Protein AF-A0A417QVF5-F1 (afdb_monomer)

Secondary structure (DSSP, 8-state):
--------SS-EEEEEEEETTEEEEEEEEE-TTSS-EEEEEEEHHHHHHHHHHHHHHHHHHHHHHHHHHHHHHHHHHHHHHHHHHHHHHHHHHHHHHHHHHHHHHHHHHHHHHHHHHHHHHHHHHHHHHHHHHHHHHHHHHHHHHHHHHHHHHHHTTT-HHHHHHHHHHHHHHHHHHHHHHHHHHHHHHHHTT----------HHHHHHHHHHHHHHHHHHHT------HHHHHHTT------SSHHHHHHHHHHSPTTS---EEEESS-SSS-HHHHHHHHHTS--TTTTTS-EEEEES---HHHHHHHHHHT-SEEEESSPPHHHHHHHHHHHHHTT-

Foldseek 3Di:
DDDDDDDDDFDKDWDWDDDPNWIWIWIWGDDPPDPDIDIDIGTPVRVVVVVVVVVVVVVVVVVVVVVVVVVVVVVVVVVVVVVVVVVVVVVVVVVVVVVVVVVVVVVVVVVVVVVVVVVVVVVVVVVVVVVVVVLVVQLVVLVVLLVVLVVVCVVPVVDPVSVVVSVVSNVVSVVSNVVSVVVVVQVVCVVVVNDDDDDDDDDPVVVVVVCCVVCVVVCVVVVHDDADDQVVCVVVVDDDDDDQFLVRVLVPLLPDDPPPAQEAEAEQDGPPAGRLRSLLSLCVSPHPCSLPRAYEYEYQDPDPVVQCSCVVSPHQYYAYPVGDVVVVVVSVCCSNVVPD

Sequence (340 aa):
MEENSIKDKKRFVCANAFYEGREYYYCLKKIPSYNWTMLFLVSADHVATNTMDMVNSIIRTFALVAACAFAILCSGLFVWYRSRRTRAMYEFELRTNERLSEVNQELEKAKKAAEEAFHIAEEANQSKSRFLSNMSHDMRTPMNAIVGFTTLLDNESKNPEKVQEYTKKIAFSSQHLLGLINDVLDMSKIEAGKMKLTLEEENMDEIIENIDALVRPQMVLRRQKFEIIVELLKMEGAECTVCENGQLAVETFTASEENTINLILMDVQMPVMNGYEAMKAIRSSGHPMAETIPIIAMTANAFVEDIHDALDAGMDAHVAKPVDMKVLKETVAQVIGGRS

Solvent-accessible surface area (backbone atoms only — not comparable to full-atom values): 19466 Å² total; per-residue (Å²): 142,79,94,81,83,85,86,83,87,78,73,64,54,69,53,77,49,77,55,97,91,41,52,29,42,34,36,40,31,72,44,89,96,54,101,50,69,47,74,48,77,41,51,40,66,63,54,50,51,56,50,51,52,51,51,52,52,51,53,49,52,53,51,50,51,51,50,52,53,50,52,51,52,52,50,51,51,49,51,51,51,52,52,53,53,55,52,55,50,51,56,49,52,51,51,51,51,52,51,50,52,51,53,52,52,51,50,51,53,54,48,50,57,50,51,52,54,46,51,54,52,49,52,53,50,50,51,52,52,51,49,54,53,49,50,53,52,62,50,46,53,30,50,51,49,33,53,51,36,51,55,50,36,68,77,42,63,88,40,68,69,58,39,53,52,35,51,52,53,32,53,53,26,51,53,52,44,52,50,55,52,50,53,52,52,51,51,52,29,49,77,69,72,62,67,74,89,78,90,71,97,71,62,65,67,61,51,51,52,52,49,45,69,64,45,48,66,56,28,62,76,69,75,50,92,83,85,78,60,69,63,59,42,41,76,74,69,46,88,83,87,87,61,90,28,21,58,54,43,34,53,54,57,62,72,47,61,87,82,74,69,78,67,43,83,36,51,43,85,37,61,102,27,31,26,64,58,24,49,50,48,35,54,66,60,76,42,94,52,31,85,70,55,46,34,32,35,36,32,82,53,83,51,71,65,63,53,49,54,42,47,75,66,70,36,77,47,72,45,41,48,79,77,49,68,68,60,47,52,55,50,51,48,52,65,58,62,72,71,120

Radius of gyration: 68.15 Å; Cα contacts (8 Å, |Δi|>4): 259; chains: 1; bounding box: 140×55×180 Å

Nearest PDB structures (foldseek):
  3m6m-assembly1_D  TM=8.354E-01  e=2.083E-05  Xanthomonas campestris pv. campestris
  3m6m-assembly1_F  TM=8.170E-01  e=4.888E-04  Xanthomonas campestris pv. campestris

Mean predicted aligned error: 19.38 Å

pLDDT: mean 82.84, std 12.33, range [30.69, 96.94]

Structure (mmCIF, N/CA/C/O backbone):
data_AF-A0A417QVF5-F1
#
_entry.id   AF-A0A417QVF5-F1
#
loop_
_atom_site.group_PDB
_atom_site.id
_atom_site.type_symbol
_atom_site.label_atom_id
_atom_site.label_alt_id
_atom_site.label_comp_id
_atom_site.label_asym_id
_atom_site.label_entity_id
_atom_site.label_seq_id
_atom_site.pdbx_PDB_ins_code
_atom_site.Cartn_x
_atom_site.Cartn_y
_atom_site.Cartn_z
_atom_site.occupancy
_atom_site.B_iso_or_equiv
_atom_site.auth_seq_id
_atom_site.auth_comp_id
_atom_site.auth_asym_id
_atom_site.auth_atom_id
_atom_site.pdbx_PDB_model_num
ATOM 1 N N . MET A 1 1 ? 71.757 -6.441 -105.175 1.00 45.25 1 MET A N 1
ATOM 2 C CA . MET A 1 1 ? 72.408 -5.282 -105.811 1.00 45.25 1 MET A CA 1
ATOM 3 C C . MET A 1 1 ? 71.593 -4.996 -107.054 1.00 45.25 1 MET A C 1
ATOM 5 O O . MET A 1 1 ? 71.845 -5.614 -108.071 1.00 45.25 1 MET A O 1
ATOM 9 N N . GLU A 1 2 ? 70.514 -4.228 -106.918 1.00 30.69 2 GLU A N 1
ATOM 10 C CA . GLU A 1 2 ? 69.602 -3.937 -108.031 1.00 30.69 2 GLU A CA 1
ATOM 11 C C . GLU A 1 2 ? 68.700 -2.766 -107.634 1.00 30.69 2 GLU A C 1
ATOM 13 O O . GLU A 1 2 ? 67.769 -2.895 -106.842 1.00 30.69 2 GLU A O 1
ATOM 18 N N . GLU A 1 3 ? 69.064 -1.590 -108.132 1.00 35.22 3 GLU A N 1
ATOM 19 C CA . GLU A 1 3 ? 68.350 -0.335 -107.950 1.00 35.22 3 GLU A CA 1
ATOM 20 C C . GLU A 1 3 ? 67.246 -0.274 -109.016 1.00 35.22 3 GLU A C 1
ATOM 22 O O . GLU A 1 3 ? 67.478 0.041 -110.181 1.00 35.22 3 GLU A O 1
ATOM 27 N N . ASN A 1 4 ? 66.041 -0.690 -108.625 1.00 36.31 4 ASN A N 1
ATOM 28 C CA . ASN A 1 4 ? 64.852 -0.722 -109.470 1.00 36.31 4 ASN A CA 1
ATOM 29 C C . ASN A 1 4 ? 63.850 0.320 -108.974 1.00 36.31 4 ASN A C 1
ATOM 31 O O . ASN A 1 4 ? 63.231 0.118 -107.929 1.00 36.31 4 ASN A O 1
ATOM 35 N N . SER A 1 5 ? 63.594 1.369 -109.761 1.00 32.72 5 SER A N 1
ATOM 36 C CA . SER A 1 5 ? 62.219 1.859 -109.887 1.00 32.72 5 SER A CA 1
ATOM 37 C C . SER A 1 5 ? 61.992 2.900 -110.980 1.00 32.72 5 SER A C 1
ATOM 39 O O . SER A 1 5 ? 62.510 4.009 -110.942 1.00 32.72 5 SER A O 1
ATOM 41 N N . ILE A 1 6 ? 61.048 2.527 -111.846 1.00 37.34 6 ILE A N 1
ATOM 42 C CA . ILE A 1 6 ? 60.007 3.373 -112.445 1.00 37.34 6 ILE A CA 1
ATOM 43 C C . ILE A 1 6 ? 60.417 4.167 -113.694 1.00 37.34 6 ILE A C 1
ATOM 45 O O . ILE A 1 6 ? 60.772 5.344 -113.683 1.00 37.34 6 ILE A O 1
ATOM 49 N N . LYS A 1 7 ? 60.234 3.480 -114.828 1.00 35.88 7 LYS A N 1
ATOM 50 C CA . LYS A 1 7 ? 60.109 4.049 -116.171 1.00 35.88 7 LYS A CA 1
ATOM 51 C C . LYS A 1 7 ? 58.727 4.683 -116.390 1.00 35.88 7 LYS A C 1
ATOM 53 O O . LYS A 1 7 ? 57.699 4.032 -116.245 1.00 35.88 7 LYS A O 1
ATOM 58 N N . ASP A 1 8 ? 58.794 5.917 -116.882 1.00 42.69 8 ASP A N 1
ATOM 59 C CA . ASP A 1 8 ? 57.933 6.558 -117.884 1.00 42.69 8 ASP A CA 1
ATOM 60 C C . ASP A 1 8 ? 56.452 6.850 -117.567 1.00 42.69 8 ASP A C 1
ATOM 62 O O . ASP A 1 8 ? 55.546 6.078 -117.870 1.00 42.69 8 ASP A O 1
ATOM 66 N N . LYS A 1 9 ? 56.200 8.112 -117.180 1.00 44.69 9 LYS A N 1
ATOM 67 C CA . LYS A 1 9 ? 55.389 9.047 -117.990 1.00 44.69 9 LYS A CA 1
ATOM 68 C C . LYS A 1 9 ? 55.640 10.497 -117.542 1.00 44.69 9 LYS A C 1
ATOM 70 O O . LYS A 1 9 ? 55.176 10.921 -116.490 1.00 44.69 9 LYS A O 1
ATOM 75 N N . LYS A 1 10 ? 56.332 11.250 -118.416 1.00 51.47 10 LYS A N 1
ATOM 76 C CA . LYS A 1 10 ? 57.016 12.561 -118.255 1.00 51.47 10 LYS A CA 1
ATOM 77 C C . LYS A 1 10 ? 58.479 12.376 -117.811 1.00 51.47 10 LYS A C 1
ATOM 79 O O . LYS A 1 10 ? 58.757 12.286 -116.628 1.00 51.47 10 LYS A O 1
ATOM 84 N N . ARG A 1 11 ? 59.409 12.302 -118.777 1.00 61.19 11 ARG A N 1
ATOM 85 C CA . ARG A 1 11 ? 60.865 12.172 -118.556 1.00 61.19 11 ARG A CA 1
ATOM 86 C C . ARG A 1 11 ? 61.408 13.353 -117.751 1.00 61.19 11 ARG A C 1
ATOM 88 O O . ARG A 1 11 ? 61.683 14.416 -118.307 1.00 61.19 11 ARG A O 1
ATOM 95 N N . PHE A 1 12 ? 61.537 13.137 -116.456 1.00 71.25 12 PHE A N 1
ATOM 96 C CA . PHE A 1 12 ? 62.312 13.948 -115.538 1.00 71.25 12 PHE A CA 1
ATOM 97 C C . PHE A 1 12 ? 63.550 13.120 -115.175 1.00 71.25 12 PHE A C 1
ATOM 99 O O . PHE A 1 12 ? 63.407 11.957 -114.805 1.00 71.25 12 PHE A O 1
ATOM 106 N N . VAL A 1 13 ? 64.750 13.677 -115.335 1.00 74.56 13 VAL A N 1
ATOM 107 C CA . VAL A 1 13 ? 65.988 13.078 -114.810 1.00 74.56 13 VAL A CA 1
ATOM 108 C C . VAL A 1 13 ? 66.394 13.925 -113.624 1.00 74.56 13 VAL A C 1
ATOM 110 O O . VAL A 1 13 ? 66.776 15.079 -113.819 1.00 74.56 13 VAL A O 1
ATOM 113 N N . CYS A 1 14 ? 66.253 13.384 -112.417 1.00 78.44 14 CYS A N 1
ATOM 114 C CA . CYS A 1 14 ? 66.642 14.082 -111.203 1.00 78.44 14 CYS A CA 1
ATOM 115 C C . CYS A 1 14 ? 67.907 13.448 -110.613 1.00 78.44 14 CYS A C 1
ATOM 117 O O . CYS A 1 14 ? 68.043 12.227 -110.609 1.00 78.44 14 CYS A O 1
ATOM 119 N N . ALA A 1 15 ? 68.820 14.283 -110.133 1.00 80.12 15 ALA A N 1
ATOM 120 C CA . ALA A 1 15 ? 70.039 13.884 -109.440 1.00 80.12 15 ALA A CA 1
ATOM 121 C C . ALA A 1 15 ? 70.466 15.015 -108.490 1.00 80.12 15 ALA A C 1
ATOM 123 O O . ALA A 1 15 ? 69.887 16.105 -108.499 1.00 80.12 15 ALA A O 1
ATOM 124 N N . ASN A 1 16 ? 71.469 14.762 -107.660 1.00 81.50 16 ASN A N 1
ATOM 125 C CA . ASN A 1 16 ? 72.129 15.776 -106.850 1.00 81.50 16 ASN A CA 1
ATOM 126 C C . ASN A 1 16 ? 73.476 16.170 -107.473 1.00 81.50 16 ASN A C 1
ATOM 128 O O . ASN A 1 16 ? 74.117 15.387 -108.176 1.00 81.50 16 ASN A O 1
ATOM 132 N N . ALA A 1 17 ? 73.897 17.408 -107.243 1.00 79.88 17 ALA A N 1
ATOM 133 C CA . ALA A 1 17 ? 75.217 17.905 -107.610 1.00 79.88 17 ALA A CA 1
ATOM 134 C C . ALA A 1 17 ? 75.761 18.813 -106.506 1.00 79.88 17 ALA A C 1
ATOM 136 O O . ALA A 1 17 ? 75.006 19.539 -105.863 1.00 79.88 17 ALA A O 1
ATOM 137 N N . PHE A 1 18 ? 77.081 18.803 -106.325 1.00 80.19 18 PHE A N 1
ATOM 138 C CA . PHE A 1 18 ? 77.779 19.709 -105.417 1.00 80.19 18 PHE A CA 1
ATOM 139 C C . PHE A 1 18 ? 78.379 20.864 -106.213 1.00 80.19 18 PHE A C 1
ATOM 141 O O . PHE A 1 18 ? 79.140 20.641 -107.154 1.00 80.19 18 PHE A O 1
ATOM 148 N N . TYR A 1 19 ? 78.049 22.095 -105.832 1.00 78.12 19 TYR A N 1
ATOM 149 C CA . TYR A 1 19 ? 78.588 23.304 -106.446 1.00 78.12 19 TYR A CA 1
ATOM 150 C C . TYR A 1 19 ? 79.004 24.296 -105.354 1.00 78.12 19 TYR A C 1
ATOM 152 O O . TYR A 1 19 ? 78.217 24.595 -104.458 1.00 78.12 19 TYR A O 1
ATOM 160 N N . GLU A 1 20 ? 80.263 24.751 -105.394 1.00 77.56 20 GLU A N 1
ATOM 161 C CA . GLU A 1 20 ? 80.869 25.670 -104.405 1.00 77.56 20 GLU A CA 1
ATOM 162 C C . GLU A 1 20 ? 80.646 25.255 -102.934 1.00 77.56 20 GLU A C 1
ATOM 164 O O . GLU A 1 20 ? 80.396 26.073 -102.051 1.00 77.56 20 GLU A O 1
ATOM 169 N N . GLY A 1 21 ? 80.727 23.948 -102.663 1.00 78.06 21 GLY A N 1
ATOM 170 C CA . GLY A 1 21 ? 80.561 23.389 -101.318 1.00 78.06 21 GLY A CA 1
ATOM 171 C C . GLY A 1 21 ? 79.111 23.274 -100.831 1.00 78.06 21 GLY A C 1
ATOM 172 O O . GLY A 1 21 ? 78.907 22.886 -99.684 1.00 78.06 21 GLY A O 1
ATOM 173 N N . ARG A 1 22 ? 78.107 23.566 -101.672 1.00 79.12 22 ARG A N 1
ATOM 174 C CA . ARG A 1 22 ? 76.678 23.368 -101.371 1.00 79.12 22 ARG A CA 1
ATOM 175 C C . ARG A 1 22 ? 76.068 22.295 -102.265 1.00 79.12 22 ARG A C 1
ATOM 177 O O . ARG A 1 22 ? 76.409 22.188 -103.444 1.00 79.12 22 ARG A O 1
ATOM 184 N N . GLU A 1 23 ? 75.166 21.500 -101.705 1.00 83.06 23 GLU A N 1
ATOM 185 C CA . GLU A 1 23 ? 74.447 20.468 -102.449 1.00 83.06 23 GLU A CA 1
ATOM 186 C C . GLU A 1 23 ? 73.181 21.053 -103.086 1.00 83.06 23 GLU A C 1
ATOM 188 O O . GLU A 1 23 ? 72.430 21.803 -102.462 1.00 83.06 23 GLU A O 1
ATOM 193 N N . TYR A 1 24 ? 72.932 20.705 -104.343 1.00 81.75 24 TYR A N 1
ATOM 194 C CA . TYR A 1 24 ? 71.744 21.096 -105.085 1.00 81.75 24 TYR A CA 1
ATOM 195 C C . TYR A 1 24 ? 71.064 19.859 -105.648 1.00 81.75 24 TYR A C 1
ATOM 197 O O . TYR A 1 24 ? 71.692 19.035 -106.315 1.00 81.75 24 TYR A O 1
ATOM 205 N N . TYR A 1 25 ? 69.756 19.769 -105.443 1.00 81.75 25 TYR A N 1
ATOM 206 C CA . TYR A 1 25 ? 68.922 18.829 -106.170 1.00 81.75 25 TYR A CA 1
ATOM 207 C C . TYR A 1 25 ? 68.495 19.481 -107.467 1.00 81.75 25 TYR A C 1
ATOM 209 O O . TYR A 1 25 ? 67.951 20.589 -107.479 1.00 81.75 25 TYR A O 1
ATOM 217 N N . TYR A 1 26 ? 68.735 18.791 -108.570 1.00 80.31 26 TYR A N 1
ATOM 218 C CA . TYR A 1 26 ? 68.335 19.285 -109.865 1.00 80.31 26 TYR A CA 1
ATOM 219 C C . TYR A 1 26 ? 67.507 18.265 -110.611 1.00 80.31 26 TYR A C 1
ATOM 221 O O . TYR A 1 26 ? 67.670 17.056 -110.453 1.00 80.31 26 TYR A O 1
ATOM 229 N N . CYS A 1 27 ? 66.600 18.769 -111.437 1.00 80.50 27 CYS A N 1
ATOM 230 C CA . CYS A 1 27 ? 65.818 17.930 -112.309 1.00 80.50 27 CYS A CA 1
ATOM 231 C C . CYS A 1 27 ? 65.739 18.519 -113.714 1.00 80.50 27 CYS A C 1
ATOM 233 O O . CYS A 1 27 ? 65.381 19.682 -113.917 1.00 80.50 27 CYS A O 1
ATOM 235 N N . LEU A 1 28 ? 66.101 17.694 -114.690 1.00 79.19 28 LEU A N 1
ATOM 236 C CA . LEU A 1 28 ? 66.124 18.031 -116.102 1.00 79.19 28 LEU A CA 1
ATOM 237 C C . LEU A 1 28 ? 64.862 17.499 -116.767 1.00 79.19 28 LEU A C 1
ATOM 239 O O . LEU A 1 28 ? 64.562 16.303 -116.706 1.00 79.19 28 LEU A O 1
ATOM 243 N N . LYS A 1 29 ? 64.153 18.384 -117.463 1.00 82.50 29 LYS A N 1
ATOM 244 C CA . LYS A 1 29 ? 63.049 18.008 -118.341 1.00 82.50 29 LYS A CA 1
ATOM 245 C C . LYS A 1 29 ? 63.256 18.588 -119.726 1.00 82.50 29 LYS A C 1
ATOM 247 O O . LYS A 1 29 ? 63.357 19.799 -119.911 1.00 82.50 29 LYS A O 1
ATOM 252 N N . LYS A 1 30 ? 63.257 17.710 -120.725 1.00 75.25 30 LYS A N 1
ATOM 253 C CA . LYS A 1 30 ? 63.269 18.120 -122.128 1.00 75.25 30 LYS A CA 1
ATOM 254 C C . LYS A 1 30 ? 61.897 18.680 -122.501 1.00 75.25 30 LYS A C 1
ATOM 256 O O . LYS A 1 30 ? 60.887 18.018 -122.252 1.00 75.25 30 LYS A O 1
ATOM 261 N N . ILE A 1 31 ? 61.853 19.878 -123.082 1.00 76.56 31 ILE A N 1
ATOM 262 C CA . ILE A 1 31 ? 60.599 20.483 -123.544 1.00 76.56 31 ILE A CA 1
ATOM 263 C C . ILE A 1 31 ? 60.290 19.913 -124.932 1.00 76.56 31 ILE A C 1
ATOM 265 O O . ILE A 1 31 ? 61.056 20.146 -125.867 1.00 76.56 31 ILE A O 1
ATOM 269 N N . PRO A 1 32 ? 59.197 19.151 -125.108 1.00 64.88 32 PRO A N 1
ATOM 270 C CA . PRO A 1 32 ? 58.820 18.679 -126.431 1.00 64.88 32 PRO A CA 1
ATOM 271 C C . PRO A 1 32 ? 58.479 19.894 -127.301 1.00 64.88 32 PRO A C 1
ATOM 273 O O . PRO A 1 32 ? 57.700 20.740 -126.866 1.00 64.88 32 PRO A O 1
ATOM 276 N N . SER A 1 33 ? 59.031 19.953 -128.517 1.00 68.19 33 SER A N 1
ATOM 277 C CA . SER A 1 33 ? 58.910 21.034 -129.529 1.00 68.19 33 SER A CA 1
ATOM 278 C C . SER A 1 33 ? 60.028 22.090 -129.563 1.00 68.19 33 SER A C 1
ATOM 280 O O . SER A 1 33 ? 60.056 22.878 -130.500 1.00 68.19 33 SER A O 1
ATOM 282 N N . TYR A 1 34 ? 60.993 22.070 -128.635 1.00 66.25 34 TYR A N 1
ATOM 283 C CA . TYR A 1 34 ? 62.197 22.918 -128.693 1.00 66.25 34 TYR A CA 1
ATOM 284 C C . TYR A 1 34 ? 63.455 22.097 -128.363 1.00 66.25 34 TYR A C 1
ATOM 286 O O . TYR A 1 34 ? 63.395 21.140 -127.594 1.00 66.25 34 TYR A O 1
ATOM 294 N N . ASN A 1 35 ? 64.625 22.477 -128.891 1.00 71.12 35 ASN A N 1
ATOM 295 C CA . ASN A 1 35 ? 65.918 21.857 -128.534 1.00 71.12 35 ASN A CA 1
ATOM 296 C C . ASN A 1 35 ? 66.447 22.313 -127.155 1.00 71.12 35 ASN A C 1
ATOM 298 O O . ASN A 1 35 ? 67.646 22.252 -126.895 1.00 71.12 35 ASN A O 1
ATOM 302 N N . TRP A 1 36 ? 65.572 22.794 -126.271 1.00 76.31 36 TRP A N 1
ATOM 303 C CA . TRP A 1 36 ? 65.930 23.327 -124.958 1.00 76.31 36 TRP A CA 1
ATOM 304 C C . TRP A 1 36 ? 65.579 22.327 -123.847 1.00 76.31 36 TRP A C 1
ATOM 306 O O . TRP A 1 36 ? 64.535 21.666 -123.878 1.00 76.31 36 TRP A O 1
ATOM 316 N N . THR A 1 37 ? 66.451 22.232 -122.843 1.00 79.62 37 THR A N 1
ATOM 317 C CA . THR A 1 37 ? 66.225 21.441 -121.627 1.00 79.62 37 THR A CA 1
ATOM 318 C C . THR A 1 37 ? 65.985 22.393 -120.469 1.00 79.62 37 THR A C 1
ATOM 320 O O . THR A 1 37 ? 66.803 23.267 -120.199 1.00 79.62 37 THR A O 1
ATOM 323 N N . MET A 1 38 ? 64.859 22.224 -119.786 1.00 77.31 38 MET A N 1
ATOM 324 C CA . MET A 1 38 ? 64.540 22.985 -118.589 1.00 77.31 38 MET A CA 1
ATOM 325 C C . MET A 1 38 ? 65.236 22.327 -117.397 1.00 77.31 38 MET A C 1
ATOM 327 O O . MET A 1 38 ? 64.992 21.153 -117.109 1.00 77.31 38 MET A O 1
ATOM 331 N N . LEU A 1 39 ? 66.114 23.080 -116.742 1.00 80.56 39 LEU A N 1
ATOM 332 C CA . LEU A 1 39 ? 66.792 22.700 -115.508 1.00 80.56 39 LEU A CA 1
ATOM 333 C C . LEU A 1 39 ? 66.073 23.379 -114.345 1.00 80.56 39 LEU A C 1
ATOM 335 O O . LEU A 1 39 ? 66.081 24.603 -114.242 1.00 80.56 39 LEU A O 1
ATOM 339 N N . PHE A 1 40 ? 65.466 22.586 -113.472 1.00 77.88 40 PHE A N 1
ATOM 340 C CA . PHE A 1 40 ? 65.066 23.057 -112.152 1.00 77.88 40 PHE A CA 1
ATOM 341 C C . PHE A 1 40 ? 66.198 22.745 -111.195 1.00 77.88 40 PHE A C 1
ATOM 343 O O . PHE A 1 40 ? 66.595 21.589 -111.097 1.00 77.88 40 PHE A O 1
ATOM 350 N N . LEU A 1 41 ? 66.719 23.762 -110.519 1.00 76.62 41 LEU A N 1
ATOM 351 C CA . LEU A 1 41 ? 67.784 23.622 -109.540 1.00 76.62 41 LEU A CA 1
ATOM 352 C C . LEU A 1 41 ? 67.275 24.185 -108.217 1.00 76.62 41 LEU A C 1
ATOM 354 O O . LEU A 1 41 ? 66.854 25.339 -108.154 1.00 76.62 41 LEU A O 1
ATOM 358 N N . VAL A 1 42 ? 67.281 23.363 -107.177 1.00 78.69 42 VAL A N 1
ATOM 359 C CA . VAL A 1 42 ? 66.848 23.752 -105.837 1.00 78.69 42 VAL A CA 1
ATOM 360 C C . VAL A 1 42 ? 67.965 23.387 -104.873 1.00 78.69 42 VAL A C 1
ATOM 362 O O . VAL A 1 42 ? 68.476 22.270 -104.903 1.00 78.69 42 VAL A O 1
ATOM 365 N N . SER A 1 43 ? 68.372 24.336 -104.031 1.00 76.94 43 SER A N 1
ATOM 366 C CA . SER A 1 43 ? 69.368 24.057 -102.993 1.00 76.94 43 SER A CA 1
ATOM 367 C C . SER A 1 43 ? 68.849 22.974 -102.047 1.00 76.94 43 SER A C 1
ATOM 369 O O . SER A 1 43 ? 67.700 23.048 -101.598 1.00 76.94 43 SER A O 1
ATOM 371 N N . ALA A 1 44 ? 69.694 21.992 -101.732 1.00 76.56 44 ALA A N 1
ATOM 372 C CA . ALA A 1 44 ? 69.404 20.975 -100.730 1.00 76.56 44 ALA A CA 1
ATOM 373 C C . ALA A 1 44 ? 69.082 21.609 -99.375 1.00 76.56 44 ALA A C 1
ATOM 375 O O . ALA A 1 44 ? 68.161 21.143 -98.712 1.00 76.56 44 ALA A O 1
ATOM 376 N N . ASP A 1 45 ? 69.730 22.729 -99.031 1.00 74.31 45 ASP A N 1
ATOM 377 C CA . ASP A 1 45 ? 69.435 23.495 -97.818 1.00 74.31 45 ASP A CA 1
ATOM 378 C C . ASP A 1 45 ? 67.967 23.936 -97.792 1.00 74.31 45 ASP A C 1
ATOM 380 O O . ASP A 1 45 ? 67.299 23.801 -96.776 1.00 74.31 45 ASP A O 1
ATOM 384 N N . HIS A 1 46 ? 67.434 24.405 -98.927 1.00 74.38 46 HIS A N 1
ATOM 385 C CA . HIS A 1 46 ? 66.060 24.909 -99.025 1.00 74.38 46 HIS A CA 1
ATOM 386 C C . HIS A 1 46 ? 65.009 23.785 -98.975 1.00 74.38 46 HIS A C 1
ATOM 388 O O . HIS A 1 46 ? 63.897 23.979 -98.481 1.00 74.38 46 HIS A O 1
ATOM 394 N N . VAL A 1 47 ? 65.347 22.591 -99.479 1.00 73.81 47 VAL A N 1
ATOM 395 C CA . VAL A 1 47 ? 64.493 21.393 -99.369 1.00 73.81 47 VAL A CA 1
ATOM 396 C C . VAL A 1 47 ? 64.549 20.817 -97.950 1.00 73.81 47 VAL A C 1
ATOM 398 O O . VAL A 1 47 ? 63.510 20.455 -97.394 1.00 73.81 47 VAL A O 1
ATOM 401 N N . ALA A 1 48 ? 65.736 20.767 -97.343 1.00 71.81 48 ALA A N 1
ATOM 402 C CA . ALA A 1 48 ? 65.954 20.297 -95.979 1.00 71.81 48 ALA A CA 1
ATOM 403 C C . ALA A 1 48 ? 65.268 21.200 -94.942 1.00 71.81 48 ALA A C 1
ATOM 405 O O . ALA A 1 48 ? 64.589 20.682 -94.059 1.00 71.81 48 ALA A O 1
ATOM 406 N N . THR A 1 49 ? 65.352 22.531 -95.075 1.00 74.62 49 THR A N 1
ATOM 407 C CA . THR A 1 49 ? 64.653 23.463 -94.171 1.00 74.62 49 THR A CA 1
ATOM 408 C C . THR A 1 49 ? 63.139 23.292 -94.256 1.00 74.62 49 THR A C 1
ATOM 410 O O . THR A 1 49 ? 62.494 23.084 -93.234 1.00 74.62 49 THR A O 1
ATOM 413 N N . ASN A 1 50 ? 62.568 23.252 -95.466 1.00 74.56 50 ASN A N 1
ATOM 414 C CA . ASN A 1 50 ? 61.117 23.109 -95.640 1.00 74.56 50 ASN A CA 1
ATOM 415 C C . ASN A 1 50 ? 60.582 21.747 -95.152 1.00 74.56 50 ASN A C 1
ATOM 417 O O . ASN A 1 50 ? 59.480 21.670 -94.608 1.00 74.56 50 ASN A O 1
ATOM 421 N N . THR A 1 51 ? 61.344 20.660 -95.323 1.00 77.75 51 THR A N 1
ATOM 422 C CA . THR A 1 51 ? 60.958 19.328 -94.815 1.00 77.75 51 THR A CA 1
ATOM 423 C C . THR A 1 51 ? 61.119 19.215 -93.302 1.00 77.75 51 THR A C 1
ATOM 425 O O . THR A 1 51 ? 60.223 18.681 -92.647 1.00 77.75 51 THR A O 1
ATOM 428 N N . MET A 1 52 ? 62.193 19.767 -92.725 1.00 79.69 52 MET A N 1
ATOM 429 C CA . MET A 1 52 ? 62.356 19.855 -91.271 1.00 79.69 52 MET A CA 1
ATOM 430 C C . MET A 1 52 ? 61.246 20.687 -90.626 1.00 79.69 52 MET A C 1
ATOM 432 O O . MET A 1 52 ? 60.695 20.2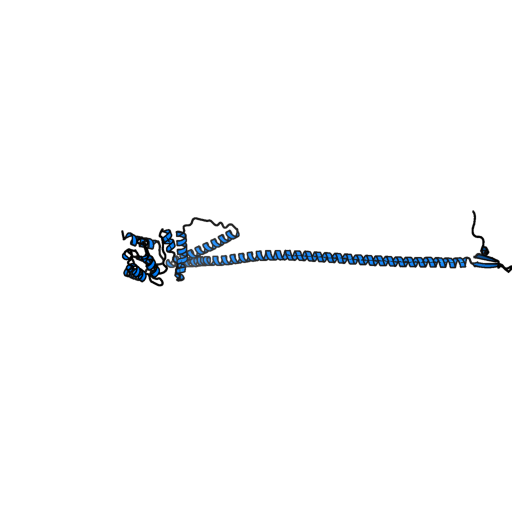70 -89.608 1.00 79.69 52 MET A O 1
ATOM 436 N N . ASP A 1 53 ? 60.862 21.813 -91.226 1.00 80.75 53 ASP A N 1
ATOM 437 C CA . ASP A 1 53 ? 59.784 22.665 -90.716 1.00 80.75 53 ASP A CA 1
ATOM 438 C C . ASP A 1 53 ? 58.424 21.958 -90.751 1.00 80.75 53 ASP A C 1
ATOM 440 O O . ASP A 1 53 ? 57.667 22.006 -89.776 1.00 80.75 53 ASP A O 1
ATOM 444 N N . MET A 1 54 ? 58.129 21.224 -91.830 1.00 83.31 54 MET A N 1
ATOM 445 C CA . MET A 1 54 ? 56.910 20.420 -91.933 1.00 83.31 54 MET A CA 1
ATOM 446 C C . MET A 1 54 ? 56.872 19.305 -90.877 1.00 83.31 54 MET A C 1
ATOM 448 O O . MET A 1 54 ? 55.870 19.160 -90.175 1.00 83.31 54 MET A O 1
ATOM 452 N N . VAL A 1 55 ? 57.961 18.545 -90.718 1.00 86.94 55 VAL A N 1
ATOM 453 C CA . VAL A 1 55 ? 58.058 17.472 -89.713 1.00 86.94 55 VAL A CA 1
ATOM 454 C C . VAL A 1 55 ? 57.941 18.038 -88.296 1.00 86.94 55 VAL A C 1
ATOM 456 O O . VAL A 1 55 ? 57.175 17.511 -87.489 1.00 86.94 55 VAL A O 1
ATOM 459 N N . ASN A 1 56 ? 58.616 19.152 -87.998 1.00 84.75 56 ASN A N 1
ATOM 460 C CA . ASN A 1 56 ? 58.523 19.828 -86.704 1.00 84.75 56 ASN A CA 1
ATOM 461 C C . ASN A 1 56 ? 57.098 20.322 -86.410 1.00 84.75 56 ASN A C 1
ATOM 463 O O . ASN A 1 56 ? 56.637 20.216 -85.273 1.00 84.75 56 ASN A O 1
ATOM 467 N N . SER A 1 57 ? 56.375 20.824 -87.415 1.00 86.31 57 SER A N 1
ATOM 468 C CA . SER A 1 57 ? 54.967 21.221 -87.278 1.00 86.31 57 SER A CA 1
ATOM 469 C C . SER A 1 57 ? 54.059 20.021 -86.973 1.00 86.31 57 SER A C 1
ATOM 471 O O . SER A 1 57 ? 53.229 20.071 -86.061 1.00 86.31 57 SER A O 1
ATOM 473 N N . ILE A 1 58 ? 54.270 18.893 -87.657 1.00 88.88 58 ILE A N 1
ATOM 474 C CA . ILE A 1 58 ? 53.531 17.648 -87.410 1.00 88.88 58 ILE A CA 1
ATOM 475 C C . ILE A 1 58 ? 53.809 17.119 -85.992 1.00 88.88 58 ILE A C 1
ATOM 477 O O . ILE A 1 58 ? 52.876 16.828 -85.248 1.00 88.88 58 ILE A O 1
ATOM 481 N N . ILE A 1 59 ? 55.072 17.064 -85.561 1.00 90.94 59 ILE A N 1
ATOM 482 C CA . ILE A 1 59 ? 55.427 16.619 -84.203 1.00 90.94 59 ILE A CA 1
ATOM 483 C C . ILE A 1 59 ? 54.793 17.533 -83.145 1.00 90.94 59 ILE A C 1
ATOM 485 O O . ILE A 1 59 ? 54.224 17.040 -82.171 1.00 90.94 59 ILE A O 1
ATOM 489 N N . ARG A 1 60 ? 54.831 18.860 -83.340 1.00 91.75 60 ARG A N 1
ATOM 490 C CA . ARG A 1 60 ? 54.207 19.828 -82.418 1.00 91.75 60 ARG A CA 1
ATOM 491 C C . ARG A 1 60 ? 52.693 19.657 -82.334 1.00 91.75 60 ARG A C 1
ATOM 493 O O . ARG A 1 60 ? 52.151 19.700 -81.235 1.00 91.75 60 ARG A O 1
ATOM 500 N N . THR A 1 61 ? 52.009 19.449 -83.457 1.00 91.81 61 THR A N 1
ATOM 501 C CA . THR A 1 61 ? 50.551 19.238 -83.460 1.00 91.81 61 THR A CA 1
ATOM 502 C C . THR A 1 61 ? 50.164 17.939 -82.755 1.00 91.81 61 THR A C 1
ATOM 504 O O . THR A 1 61 ? 49.279 17.966 -81.903 1.00 91.81 61 THR A O 1
ATOM 507 N N . PHE A 1 62 ? 50.871 16.831 -82.997 1.00 94.69 62 PHE A N 1
ATOM 508 C CA . PHE A 1 62 ? 50.651 15.590 -82.245 1.00 94.69 62 PHE A CA 1
ATOM 509 C C . PHE A 1 62 ? 50.952 15.743 -80.751 1.00 94.69 62 PHE A C 1
ATOM 511 O O . PHE A 1 62 ? 50.171 15.270 -79.927 1.00 94.69 62 PHE A O 1
ATOM 518 N N . ALA A 1 63 ? 52.035 16.437 -80.387 1.00 93.38 63 ALA A N 1
ATOM 519 C CA . ALA A 1 63 ? 52.367 16.709 -78.991 1.00 93.38 63 ALA A CA 1
ATOM 520 C C . ALA A 1 63 ? 51.282 17.550 -78.296 1.00 93.38 63 ALA A C 1
ATOM 522 O O . ALA A 1 63 ? 50.904 17.240 -77.168 1.00 93.38 63 ALA A O 1
ATOM 523 N N . LEU A 1 64 ? 50.732 18.565 -78.974 1.00 95.69 64 LEU A N 1
ATOM 524 C CA . LEU A 1 64 ? 49.617 19.368 -78.462 1.00 95.69 64 LEU A CA 1
ATOM 525 C C . LEU A 1 64 ? 48.354 18.525 -78.266 1.00 95.69 64 LEU A C 1
ATOM 527 O O . LEU A 1 64 ? 47.739 18.590 -77.205 1.00 95.69 64 LEU A O 1
ATOM 531 N N . VAL A 1 65 ? 47.992 17.692 -79.246 1.00 95.56 65 VAL A N 1
ATOM 532 C CA . VAL A 1 65 ? 46.830 16.796 -79.136 1.00 95.56 65 VAL A CA 1
ATOM 533 C C . VAL A 1 65 ? 47.009 15.806 -77.983 1.00 95.56 65 VAL A C 1
ATOM 535 O O . VAL A 1 65 ? 46.087 15.626 -77.188 1.00 95.56 65 VAL A O 1
ATOM 538 N N . ALA A 1 66 ? 48.196 15.213 -77.839 1.00 94.56 66 ALA A N 1
ATOM 539 C CA . ALA A 1 66 ? 48.512 14.314 -76.732 1.00 94.56 66 ALA A CA 1
ATOM 540 C C . AL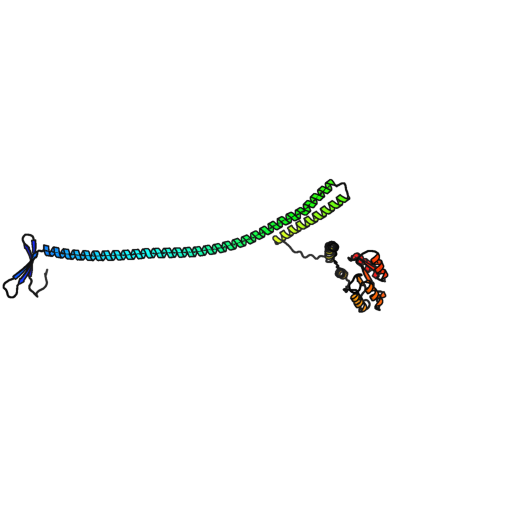A A 1 66 ? 48.446 15.029 -75.372 1.00 94.56 66 ALA A C 1
ATOM 542 O O . ALA A 1 66 ? 47.878 14.487 -74.423 1.00 94.56 66 ALA A O 1
ATOM 543 N N . ALA A 1 67 ? 48.957 16.261 -75.280 1.00 95.50 67 ALA A N 1
ATOM 544 C CA . ALA A 1 67 ? 48.891 17.066 -74.063 1.00 95.50 67 ALA A CA 1
ATOM 545 C C . ALA A 1 67 ? 47.440 17.413 -73.688 1.00 95.50 67 ALA A C 1
ATOM 547 O O . ALA A 1 67 ? 47.055 17.279 -72.527 1.00 95.50 67 ALA A O 1
ATOM 548 N N . CYS A 1 68 ? 46.608 17.786 -74.667 1.00 96.06 68 CYS A N 1
ATOM 549 C CA . CYS A 1 68 ? 45.180 18.018 -74.460 1.00 96.06 68 CYS A CA 1
ATOM 550 C C . CYS A 1 68 ? 44.453 16.740 -74.016 1.00 96.06 68 CYS A C 1
ATOM 552 O O . CYS A 1 68 ? 43.675 16.783 -73.065 1.00 96.06 68 CYS A O 1
ATOM 554 N N . ALA A 1 69 ? 44.731 15.597 -74.649 1.00 95.12 69 ALA A N 1
ATOM 555 C CA . ALA A 1 69 ? 44.140 14.314 -74.272 1.00 95.12 69 ALA A CA 1
ATOM 556 C C . ALA A 1 69 ? 44.525 13.906 -72.840 1.00 95.12 69 ALA A C 1
ATOM 558 O O . ALA A 1 69 ? 43.667 13.485 -72.063 1.00 95.12 69 ALA A O 1
ATOM 559 N N . PHE A 1 70 ? 45.792 14.098 -72.461 1.00 96.94 70 PHE A N 1
ATOM 560 C CA . PHE A 1 70 ? 46.270 13.856 -71.102 1.00 96.94 70 PHE A CA 1
ATOM 561 C C . PHE A 1 70 ? 45.592 14.784 -70.088 1.00 96.94 70 PHE A C 1
ATOM 563 O O . PHE A 1 70 ? 45.110 14.318 -69.059 1.00 96.94 70 PHE A O 1
ATOM 570 N N . ALA A 1 71 ? 45.471 16.079 -70.398 1.00 95.69 71 ALA A N 1
ATOM 571 C CA . ALA A 1 71 ? 44.782 17.038 -69.538 1.00 95.69 71 ALA A CA 1
ATOM 572 C C . ALA A 1 71 ? 43.304 16.668 -69.324 1.00 95.69 71 ALA A C 1
ATOM 574 O O . ALA A 1 71 ? 42.816 16.714 -68.193 1.00 95.69 71 ALA A O 1
ATOM 575 N N . ILE A 1 72 ? 42.605 16.232 -70.380 1.00 96.50 72 ILE A N 1
ATOM 576 C CA . ILE A 1 72 ? 41.219 15.751 -70.289 1.00 96.50 72 ILE A CA 1
ATOM 577 C C . ILE A 1 72 ? 41.147 14.509 -69.397 1.00 96.50 72 ILE A C 1
ATOM 579 O O . ILE A 1 72 ? 40.319 14.464 -68.486 1.00 96.50 72 ILE A O 1
ATOM 583 N N . LEU A 1 73 ? 42.038 13.536 -69.590 1.00 96.69 73 LEU A N 1
ATOM 584 C CA . LEU A 1 73 ? 42.073 12.309 -68.794 1.00 96.69 73 LEU A CA 1
ATOM 585 C C . LEU A 1 73 ? 42.348 12.604 -67.311 1.00 96.69 73 LEU A C 1
ATOM 587 O O . LEU A 1 73 ? 41.636 12.102 -66.441 1.00 96.69 73 LEU A O 1
ATOM 591 N N . CYS A 1 74 ? 43.307 13.484 -67.013 1.00 96.12 74 CYS A N 1
ATOM 592 C CA . CYS A 1 74 ? 43.580 13.950 -65.655 1.00 96.12 74 CYS A CA 1
ATOM 593 C C . CYS A 1 74 ? 42.383 14.687 -65.046 1.00 96.12 74 CYS A C 1
ATOM 595 O O . CYS A 1 74 ? 42.049 14.441 -63.889 1.00 96.12 74 CYS A O 1
ATOM 597 N N . SER A 1 75 ? 41.702 15.548 -65.811 1.00 95.62 75 SER A N 1
ATOM 598 C CA . SER A 1 75 ? 40.500 16.242 -65.335 1.00 95.62 75 SER A CA 1
ATOM 599 C C . SER A 1 75 ? 39.363 15.261 -65.024 1.00 95.62 75 SER A C 1
ATOM 601 O O . SER A 1 75 ? 38.72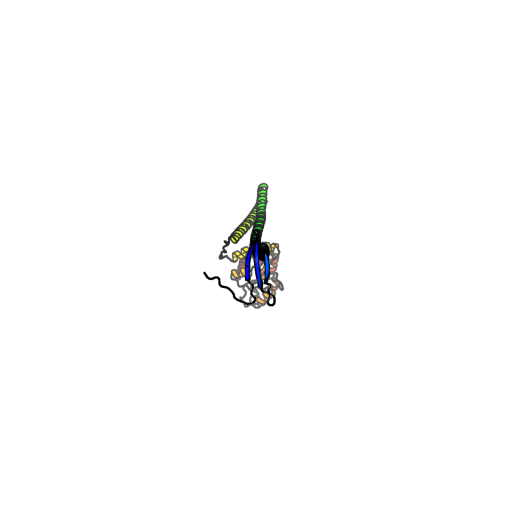7 15.372 -63.976 1.00 95.62 75 SER A O 1
ATOM 603 N N . GLY A 1 76 ? 39.168 14.239 -65.864 1.00 95.81 76 GLY A N 1
ATOM 604 C CA . GLY A 1 76 ? 38.176 13.188 -65.657 1.00 95.81 76 GLY A CA 1
ATOM 605 C C . GLY A 1 76 ? 38.484 12.347 -64.421 1.00 95.81 76 GLY A C 1
ATOM 606 O O . GLY A 1 76 ? 37.601 12.134 -63.592 1.00 95.81 76 GLY A O 1
ATOM 607 N N . LEU A 1 77 ? 39.745 11.942 -64.237 1.00 95.81 77 LEU A N 1
ATOM 608 C CA . LEU A 1 77 ? 40.195 11.236 -63.034 1.00 95.81 77 LEU A CA 1
ATOM 609 C C . LEU A 1 77 ? 40.053 12.092 -61.775 1.00 95.81 77 LEU A C 1
ATOM 611 O O . LEU A 1 77 ? 39.642 11.579 -60.738 1.00 95.81 77 LEU A O 1
ATOM 615 N N . PHE A 1 78 ? 40.346 13.389 -61.854 1.00 95.31 78 PHE A N 1
ATOM 616 C CA . PHE A 1 78 ? 40.198 14.311 -60.732 1.00 95.31 78 PHE A CA 1
ATOM 617 C C . PHE A 1 78 ? 38.729 14.485 -60.329 1.00 95.31 78 PHE A C 1
ATOM 619 O O . PHE A 1 78 ? 38.398 14.392 -59.145 1.00 95.31 78 PHE A O 1
ATOM 626 N N . VAL A 1 79 ? 37.832 14.675 -61.302 1.00 95.25 79 VAL A N 1
ATOM 627 C CA . VAL A 1 79 ? 36.382 14.749 -61.064 1.00 95.25 79 VAL A CA 1
ATOM 628 C C . VAL A 1 79 ? 35.857 13.425 -60.514 1.00 95.25 79 VAL A C 1
ATOM 630 O O . VAL A 1 79 ? 35.115 13.428 -59.532 1.00 95.25 79 VAL A O 1
ATOM 633 N N . TRP A 1 80 ? 36.277 12.293 -61.084 1.00 94.69 80 TRP A N 1
ATOM 634 C CA . TRP A 1 80 ? 35.909 10.963 -60.602 1.00 94.69 80 TRP A CA 1
ATOM 635 C C . TRP A 1 80 ? 36.378 10.729 -59.163 1.00 94.69 80 TRP A C 1
ATOM 637 O O . TRP A 1 80 ? 35.582 10.325 -58.316 1.00 94.69 80 TRP A O 1
ATOM 647 N N . TYR A 1 81 ? 37.636 11.051 -58.856 1.00 93.50 81 TYR A N 1
ATOM 648 C CA . TYR A 1 81 ? 38.209 10.925 -57.517 1.00 93.50 81 TYR A CA 1
ATOM 649 C C . TYR A 1 81 ? 37.467 11.802 -56.508 1.00 93.50 81 TYR A C 1
ATOM 651 O O . TYR A 1 81 ? 37.058 11.326 -55.447 1.00 93.50 81 TYR A O 1
ATOM 659 N N . ARG A 1 82 ? 37.222 13.071 -56.858 1.00 93.31 82 ARG A N 1
ATOM 660 C CA . ARG A 1 82 ? 36.474 13.999 -56.007 1.00 93.31 82 ARG A CA 1
ATOM 661 C C . ARG A 1 82 ? 35.047 13.504 -55.769 1.00 93.31 82 ARG A C 1
ATOM 663 O O . ARG A 1 82 ? 34.610 13.462 -54.623 1.00 93.31 82 ARG A O 1
ATOM 670 N N . SER A 1 83 ? 34.353 13.077 -56.824 1.00 90.88 83 SER A N 1
ATOM 671 C CA . SER A 1 83 ? 32.986 12.551 -56.743 1.00 90.88 83 SER A CA 1
ATOM 672 C C . SER A 1 83 ? 32.913 11.302 -55.865 1.00 90.88 83 SER A C 1
ATOM 674 O O . SER A 1 83 ? 32.056 11.203 -54.986 1.00 90.88 83 SER A O 1
ATOM 676 N N . ARG A 1 84 ? 33.864 10.376 -56.035 1.00 90.94 84 ARG A N 1
ATOM 677 C CA . ARG A 1 84 ? 33.972 9.166 -55.216 1.00 90.94 84 ARG A CA 1
ATOM 678 C C . ARG A 1 84 ? 34.170 9.501 -53.741 1.00 90.94 84 ARG A C 1
ATOM 680 O O . ARG A 1 84 ? 33.549 8.873 -52.887 1.00 90.94 84 ARG A O 1
ATOM 687 N N . ARG A 1 85 ? 34.986 10.513 -53.440 1.00 89.88 85 ARG A N 1
ATOM 688 C CA . ARG A 1 85 ? 35.252 10.936 -52.064 1.00 89.88 85 ARG A CA 1
ATOM 689 C C . ARG A 1 85 ? 34.024 11.557 -51.390 1.00 89.88 85 ARG A C 1
ATOM 691 O O . ARG A 1 85 ? 33.753 11.246 -50.236 1.00 89.88 85 ARG A O 1
ATOM 698 N N . THR A 1 86 ? 33.259 12.379 -52.110 1.00 85.62 86 THR A N 1
ATOM 699 C CA . THR A 1 86 ? 32.023 12.985 -51.585 1.00 85.62 86 THR A CA 1
ATOM 700 C C . THR A 1 86 ? 30.946 11.936 -51.302 1.00 85.62 86 THR A C 1
ATOM 702 O O . THR A 1 86 ? 30.311 11.991 -50.254 1.00 85.62 86 THR A O 1
ATOM 705 N N . ARG A 1 87 ? 30.779 10.942 -52.187 1.00 89.94 87 ARG A N 1
ATOM 706 C CA . ARG A 1 87 ? 29.803 9.855 -51.986 1.00 89.94 87 ARG A CA 1
ATOM 707 C C . ARG A 1 87 ? 30.123 9.006 -50.754 1.00 89.94 87 ARG A C 1
ATOM 709 O O . ARG A 1 87 ? 29.237 8.757 -49.948 1.00 89.94 87 ARG A O 1
ATOM 716 N N . ALA A 1 88 ? 31.391 8.632 -50.574 1.00 88.25 88 ALA A N 1
ATOM 717 C CA . ALA A 1 88 ? 31.815 7.831 -49.425 1.00 88.25 88 ALA A CA 1
ATOM 718 C C . ALA A 1 88 ? 31.587 8.545 -48.078 1.00 88.25 88 ALA A C 1
ATOM 720 O O . ALA A 1 88 ? 31.231 7.902 -47.095 1.00 88.25 88 ALA A O 1
ATOM 721 N N . MET A 1 89 ? 31.772 9.868 -48.029 1.00 89.00 89 MET A N 1
ATOM 722 C CA . MET A 1 89 ? 31.537 10.660 -46.817 1.00 89.00 89 MET A CA 1
ATOM 723 C C . MET A 1 89 ? 30.047 10.747 -46.471 1.00 89.00 89 MET A C 1
ATOM 725 O O . MET A 1 89 ? 29.685 10.552 -45.317 1.00 89.00 89 MET A O 1
ATOM 729 N N . TYR A 1 90 ? 29.196 10.973 -47.474 1.00 86.69 90 TYR A N 1
ATOM 730 C CA . TYR A 1 90 ? 27.748 11.047 -47.285 1.00 86.69 90 TYR A CA 1
ATOM 731 C C . TYR A 1 90 ? 27.160 9.718 -46.789 1.00 86.69 90 TYR A C 1
ATOM 733 O O . TYR A 1 90 ? 26.362 9.704 -45.860 1.00 86.69 90 TYR A O 1
ATOM 741 N N . GLU A 1 91 ? 27.600 8.587 -47.351 1.00 89.50 91 GLU A N 1
ATOM 742 C CA . GLU A 1 91 ? 27.173 7.263 -46.879 1.00 89.50 91 GLU A CA 1
ATOM 743 C C . GLU A 1 91 ? 27.623 6.979 -45.442 1.00 89.50 91 GLU A C 1
ATOM 745 O O . GLU A 1 91 ? 26.881 6.371 -44.671 1.00 89.50 91 GLU A O 1
ATOM 750 N N . PHE A 1 92 ? 28.831 7.410 -45.067 1.00 89.69 92 PHE A N 1
ATOM 751 C CA . PHE A 1 92 ? 29.307 7.270 -43.695 1.00 89.69 92 PHE A CA 1
ATOM 752 C C . PHE A 1 92 ? 28.469 8.112 -42.731 1.00 89.69 92 PHE A C 1
ATOM 754 O O . PHE A 1 92 ? 28.024 7.587 -41.715 1.00 89.69 92 PHE A O 1
ATOM 761 N N . GLU A 1 93 ? 28.215 9.377 -43.075 1.00 88.88 93 GLU A N 1
ATOM 762 C CA . GLU A 1 93 ? 27.402 10.293 -42.272 1.00 88.88 93 GLU A CA 1
ATOM 763 C C . GLU A 1 93 ? 25.976 9.762 -42.079 1.00 88.88 93 GLU A C 1
ATOM 765 O O . GLU A 1 93 ? 25.460 9.756 -40.959 1.00 88.88 93 GLU A O 1
ATOM 770 N N . LEU A 1 94 ? 25.371 9.229 -43.146 1.00 90.31 94 LEU A N 1
ATOM 771 C CA . LEU A 1 94 ? 24.050 8.611 -43.088 1.00 90.31 94 LEU A CA 1
ATOM 772 C C . LEU A 1 94 ? 24.036 7.427 -42.113 1.00 90.31 94 LEU A C 1
ATOM 774 O O . LEU A 1 94 ? 23.230 7.412 -41.188 1.00 90.31 94 LEU A O 1
ATOM 778 N N . ARG A 1 95 ? 24.998 6.501 -42.235 1.00 91.06 95 ARG A N 1
ATOM 779 C CA . ARG A 1 95 ? 25.114 5.345 -41.329 1.00 91.06 95 ARG A CA 1
ATOM 780 C C . ARG A 1 95 ? 25.376 5.753 -39.884 1.00 91.06 95 ARG A C 1
ATOM 782 O O . ARG A 1 95 ? 24.872 5.115 -38.964 1.00 91.06 95 ARG A O 1
ATOM 789 N N . THR A 1 96 ? 26.185 6.788 -39.654 1.00 90.44 96 THR A N 1
ATOM 790 C CA . THR A 1 96 ? 26.428 7.283 -38.294 1.00 90.44 96 THR A CA 1
ATOM 791 C C . THR A 1 96 ? 25.185 7.920 -37.697 1.00 90.44 96 THR A C 1
ATOM 793 O O . THR A 1 96 ? 24.922 7.693 -36.522 1.00 90.44 96 THR A O 1
ATOM 796 N N . ASN A 1 97 ? 24.406 8.658 -38.490 1.00 91.19 97 ASN A N 1
ATOM 797 C CA . ASN A 1 97 ? 23.158 9.264 -38.035 1.00 91.19 97 ASN A CA 1
ATOM 798 C C . ASN A 1 97 ? 22.083 8.207 -37.765 1.00 91.19 97 ASN A C 1
ATOM 800 O O . ASN A 1 97 ? 21.393 8.298 -36.753 1.00 91.19 97 ASN A O 1
ATOM 804 N N . GLU A 1 98 ? 21.984 7.176 -38.606 1.00 92.44 98 GLU A N 1
ATOM 805 C CA . GLU A 1 98 ? 21.108 6.021 -38.376 1.00 92.44 98 GLU A CA 1
ATOM 806 C C . GLU A 1 98 ? 21.474 5.315 -37.068 1.00 92.44 98 GLU A C 1
ATOM 808 O O . GLU A 1 98 ? 20.643 5.204 -36.169 1.00 92.44 98 GLU A O 1
ATOM 813 N N . ARG A 1 99 ? 22.749 4.946 -36.896 1.00 92.75 99 ARG A N 1
ATOM 814 C CA . ARG A 1 99 ? 23.223 4.289 -35.672 1.00 92.75 99 ARG A CA 1
ATOM 815 C C . ARG A 1 99 ? 23.052 5.164 -34.431 1.00 92.75 99 ARG A C 1
ATOM 817 O O . ARG A 1 99 ? 22.728 4.659 -33.361 1.00 92.75 99 ARG A O 1
ATOM 824 N N . LEU A 1 100 ? 23.284 6.470 -34.550 1.00 93.94 100 LEU A N 1
ATOM 825 C CA . LEU A 1 100 ? 23.072 7.413 -33.455 1.00 93.94 100 LEU A CA 1
ATOM 826 C C . LEU A 1 100 ? 21.588 7.488 -33.082 1.00 93.94 100 LEU A C 1
ATOM 828 O O . LEU A 1 100 ? 21.261 7.500 -31.898 1.00 93.94 100 LEU A O 1
ATOM 832 N N . SER A 1 101 ? 20.694 7.495 -34.073 1.00 91.94 101 SER A N 1
ATOM 833 C CA . SER A 1 101 ? 19.250 7.445 -33.845 1.00 91.94 101 SER A CA 1
ATOM 834 C C . SER A 1 101 ? 18.833 6.152 -33.141 1.00 91.94 101 SER A C 1
ATOM 836 O O . SER A 1 101 ? 18.045 6.207 -32.199 1.00 91.94 101 SER A O 1
ATOM 838 N N . GLU A 1 102 ? 19.377 5.006 -33.551 1.00 94.19 102 GLU A N 1
ATOM 839 C CA . GLU A 1 102 ? 19.113 3.708 -32.916 1.00 94.19 102 GLU A CA 1
ATOM 840 C C . GLU A 1 102 ? 19.576 3.686 -31.455 1.00 94.19 102 GLU A C 1
ATOM 842 O O . GLU A 1 102 ? 18.785 3.388 -30.561 1.00 94.19 102 GLU A O 1
ATOM 847 N N . VAL A 1 103 ? 20.826 4.080 -31.191 1.00 94.56 103 VAL A N 1
ATOM 848 C CA . VAL A 1 103 ? 21.380 4.123 -29.828 1.00 94.56 103 VAL A CA 1
ATOM 849 C C . VAL A 1 103 ? 20.602 5.097 -28.946 1.00 94.56 103 VAL A C 1
ATOM 851 O O . VAL A 1 103 ? 20.307 4.775 -27.798 1.00 94.56 103 VAL A O 1
ATOM 854 N N . ASN A 1 104 ? 20.219 6.266 -29.466 1.00 93.94 104 ASN A N 1
ATOM 855 C CA . ASN A 1 104 ? 19.391 7.216 -28.721 1.00 93.94 104 ASN A CA 1
ATOM 856 C C . ASN A 1 104 ? 18.014 6.630 -28.387 1.00 93.94 104 ASN A C 1
ATOM 858 O O . ASN A 1 104 ? 17.500 6.849 -27.291 1.00 93.94 104 ASN A O 1
ATOM 862 N N . GLN A 1 105 ? 17.419 5.859 -29.300 1.00 95.31 105 GLN A N 1
ATOM 863 C CA . GLN A 1 105 ? 16.138 5.207 -29.055 1.00 95.31 105 GLN A CA 1
ATOM 864 C C . GLN A 1 105 ? 16.248 4.099 -27.999 1.00 95.31 105 GLN A C 1
ATOM 866 O O . GLN A 1 105 ? 15.371 3.981 -27.141 1.00 95.31 105 GLN A O 1
ATOM 871 N N . GLU A 1 106 ? 17.300 3.283 -28.045 1.00 94.94 106 GLU A N 1
ATOM 872 C CA . GLU A 1 106 ? 17.565 2.266 -27.021 1.00 94.94 106 GLU A CA 1
ATOM 873 C C . GLU A 1 106 ? 17.842 2.896 -25.657 1.00 94.94 106 GLU A C 1
ATOM 875 O O . GLU A 1 106 ? 17.289 2.450 -24.651 1.00 94.94 106 GLU A O 1
ATOM 880 N N . LEU A 1 107 ? 18.632 3.972 -25.629 1.00 95.56 107 LEU A N 1
ATOM 881 C CA . LEU A 1 107 ? 18.930 4.720 -24.416 1.00 95.56 107 LEU A CA 1
ATOM 882 C C . LEU A 1 107 ? 17.657 5.285 -23.781 1.00 95.56 107 LEU A C 1
ATOM 884 O O . LEU A 1 107 ? 17.473 5.143 -22.577 1.00 95.56 107 LEU A O 1
ATOM 888 N N . GLU A 1 108 ? 16.753 5.866 -24.572 1.00 95.25 108 GLU A N 1
ATOM 889 C CA . GLU A 1 108 ? 15.469 6.365 -24.067 1.00 95.25 108 GLU A CA 1
ATOM 890 C C . GLU A 1 108 ? 14.580 5.244 -23.512 1.00 95.25 108 GLU A C 1
ATOM 892 O O . GLU A 1 108 ? 13.942 5.416 -22.474 1.00 95.25 108 GLU A O 1
ATOM 897 N N . LYS A 1 109 ? 14.563 4.061 -24.140 1.00 95.81 109 LYS A N 1
ATOM 898 C CA . LYS A 1 109 ? 13.834 2.899 -23.597 1.00 95.81 109 LYS A CA 1
ATOM 899 C C . LYS A 1 109 ? 14.426 2.430 -22.267 1.00 95.81 109 LYS A C 1
ATOM 901 O O . LYS A 1 109 ? 13.680 2.206 -21.318 1.00 95.81 109 LYS A O 1
ATOM 906 N N . ALA A 1 110 ? 15.749 2.300 -22.194 1.00 95.00 110 ALA A N 1
ATOM 907 C CA . ALA A 1 110 ? 16.442 1.884 -20.978 1.00 95.00 110 ALA A CA 1
ATOM 908 C C . ALA A 1 110 ? 16.261 2.907 -19.847 1.00 95.00 110 ALA A C 1
ATOM 910 O O . ALA A 1 110 ? 15.999 2.527 -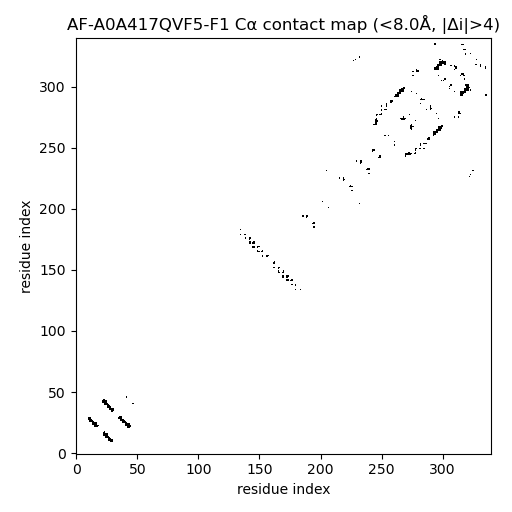18.707 1.00 95.00 110 ALA A O 1
ATOM 911 N N . LYS A 1 111 ? 16.335 4.202 -20.174 1.00 96.50 111 LYS A N 1
ATOM 912 C CA . LYS A 1 111 ? 16.090 5.299 -19.239 1.00 96.50 111 LYS A CA 1
ATOM 913 C C . LYS A 1 111 ? 14.673 5.244 -18.676 1.00 96.50 111 LYS A C 1
ATOM 915 O O . LYS A 1 111 ? 14.527 5.282 -17.463 1.00 96.50 111 LYS A O 1
ATOM 920 N N . LYS A 1 112 ? 13.650 5.086 -19.523 1.00 96.50 112 LYS A N 1
ATOM 921 C CA . LYS A 1 112 ? 12.255 4.971 -19.065 1.00 96.50 112 LYS A CA 1
ATOM 922 C C . LYS A 1 112 ? 12.039 3.777 -18.143 1.00 96.50 112 LYS A C 1
ATOM 924 O O . LYS A 1 112 ? 11.466 3.940 -17.075 1.00 96.50 112 LYS A O 1
ATOM 929 N N . ALA A 1 113 ? 12.553 2.603 -18.508 1.00 95.31 113 ALA A N 1
ATOM 930 C CA . ALA A 1 113 ? 12.448 1.418 -17.658 1.00 95.31 113 ALA A CA 1
ATOM 931 C C . ALA A 1 113 ? 13.142 1.617 -16.296 1.00 95.31 113 ALA A C 1
ATOM 933 O O . ALA A 1 113 ? 12.633 1.180 -15.264 1.00 95.31 113 ALA A O 1
ATOM 934 N N . ALA A 1 114 ? 14.291 2.301 -16.280 1.00 95.50 114 ALA A N 1
ATOM 935 C CA . ALA A 1 114 ? 14.991 2.642 -15.047 1.00 95.50 114 ALA A CA 1
ATOM 936 C C . ALA A 1 114 ? 14.227 3.680 -14.207 1.00 95.50 114 ALA A C 1
ATOM 938 O O . ALA A 1 114 ? 14.159 3.529 -12.991 1.00 95.50 114 ALA A O 1
ATOM 939 N N . GLU A 1 115 ? 13.635 4.701 -14.832 1.00 95.31 115 GLU A N 1
ATOM 940 C CA . GLU A 1 115 ? 12.799 5.705 -14.159 1.00 95.31 115 GLU A CA 1
ATOM 941 C C . GLU A 1 115 ? 11.547 5.072 -13.538 1.00 95.31 115 GLU A C 1
ATOM 943 O O . GLU A 1 115 ? 11.229 5.363 -12.388 1.00 95.31 115 GLU A O 1
ATOM 948 N N . GLU A 1 116 ? 10.878 4.160 -14.246 1.00 96.62 116 GLU A N 1
ATOM 949 C CA . GLU A 1 116 ? 9.728 3.410 -13.727 1.00 96.62 116 GLU A CA 1
ATOM 950 C C . GLU A 1 116 ? 10.119 2.541 -12.523 1.00 96.62 116 GLU A C 1
ATOM 952 O O . GLU A 1 116 ? 9.484 2.612 -11.469 1.00 96.62 116 GLU A O 1
ATOM 957 N N . ALA A 1 117 ? 11.201 1.764 -12.637 1.00 95.50 117 ALA A N 1
ATOM 958 C CA . ALA A 1 117 ? 11.697 0.937 -11.537 1.00 95.50 117 ALA A CA 1
ATOM 959 C C . ALA A 1 117 ? 12.124 1.782 -10.325 1.00 95.50 117 ALA A C 1
ATOM 961 O O . ALA A 1 117 ? 11.846 1.414 -9.181 1.00 95.50 117 ALA A O 1
ATOM 962 N N . PHE A 1 118 ? 12.768 2.927 -10.570 1.00 94.81 118 PHE A N 1
ATOM 963 C CA . PHE A 1 118 ? 13.145 3.871 -9.526 1.00 94.81 118 PHE A CA 1
ATOM 964 C C . PHE A 1 118 ? 11.914 4.457 -8.834 1.00 94.81 118 PHE A C 1
ATOM 966 O O . PHE A 1 118 ? 11.876 4.484 -7.610 1.00 94.81 118 PHE A O 1
ATOM 973 N N . HIS A 1 119 ? 10.891 4.867 -9.587 1.00 94.94 119 HIS A N 1
ATOM 974 C CA . HIS A 1 119 ? 9.664 5.420 -9.018 1.00 94.94 119 HIS A CA 1
ATOM 975 C C . HIS A 1 119 ? 8.944 4.407 -8.119 1.00 94.94 119 HIS A C 1
ATOM 977 O O . HIS A 1 119 ? 8.532 4.754 -7.016 1.00 94.94 119 HIS A O 1
ATOM 983 N N . ILE A 1 120 ? 8.838 3.145 -8.550 1.00 93.75 120 ILE A N 1
ATOM 984 C CA . ILE A 1 120 ? 8.231 2.070 -7.746 1.00 93.75 120 ILE A CA 1
ATOM 985 C C . ILE A 1 120 ? 9.025 1.843 -6.451 1.00 93.75 120 ILE A C 1
ATOM 987 O O . ILE A 1 120 ? 8.445 1.736 -5.368 1.00 93.75 120 ILE A O 1
ATOM 991 N N . ALA A 1 121 ? 10.356 1.781 -6.544 1.00 92.12 121 ALA A N 1
ATOM 992 C CA . ALA A 1 121 ? 11.216 1.588 -5.380 1.00 92.12 121 ALA A CA 1
ATOM 993 C C . ALA A 1 121 ? 11.155 2.781 -4.409 1.00 92.12 121 ALA A C 1
ATOM 995 O O . ALA A 1 121 ? 11.103 2.590 -3.192 1.00 92.12 121 ALA A O 1
ATOM 996 N N . GLU A 1 122 ? 11.133 4.002 -4.939 1.00 91.88 122 GLU A N 1
ATOM 997 C CA . GLU A 1 122 ? 11.047 5.235 -4.162 1.00 91.88 122 GLU A CA 1
ATOM 998 C C . GLU A 1 122 ? 9.694 5.350 -3.451 1.00 91.88 122 GLU A C 1
ATOM 1000 O O . GLU A 1 122 ? 9.649 5.669 -2.265 1.00 91.88 122 GLU A O 1
ATOM 1005 N N . GLU A 1 123 ? 8.591 5.009 -4.120 1.00 92.56 123 GLU A N 1
ATOM 1006 C CA . GLU A 1 123 ? 7.259 4.985 -3.510 1.00 92.56 123 GLU A CA 1
ATOM 1007 C C . GLU A 1 123 ? 7.181 3.973 -2.356 1.00 92.56 123 GLU A C 1
ATOM 1009 O O . GLU A 1 123 ? 6.706 4.303 -1.263 1.00 92.56 123 GLU A O 1
ATOM 1014 N N . ALA A 1 124 ? 7.724 2.767 -2.550 1.00 88.81 124 ALA A N 1
ATOM 1015 C CA . ALA A 1 124 ? 7.820 1.762 -1.494 1.00 88.81 124 ALA A CA 1
ATOM 1016 C C . ALA A 1 124 ? 8.664 2.260 -0.304 1.00 88.81 124 ALA A C 1
ATOM 1018 O O . ALA A 1 124 ? 8.275 2.096 0.857 1.00 88.81 124 ALA A O 1
ATOM 1019 N N . ASN A 1 125 ? 9.791 2.924 -0.574 1.00 88.94 125 ASN A N 1
ATOM 1020 C CA . ASN A 1 125 ? 10.665 3.480 0.457 1.00 88.94 125 ASN A CA 1
ATOM 1021 C C . ASN A 1 125 ? 10.008 4.640 1.229 1.00 88.94 125 ASN A C 1
ATOM 1023 O O . ASN A 1 125 ? 10.118 4.730 2.458 1.00 88.94 125 ASN A O 1
ATOM 1027 N N . GLN A 1 126 ? 9.271 5.509 0.534 1.00 90.81 126 GLN A N 1
ATOM 1028 C CA . GLN A 1 126 ? 8.495 6.578 1.159 1.00 90.81 126 GLN A CA 1
ATOM 1029 C C . GLN A 1 126 ? 7.366 6.021 2.022 1.00 90.81 126 GLN A C 1
ATOM 1031 O O . GLN A 1 126 ? 7.176 6.490 3.146 1.00 90.81 126 GLN A O 1
ATOM 1036 N N . SER A 1 127 ? 6.646 5.006 1.540 1.00 86.75 127 SER A N 1
ATOM 1037 C CA . SER A 1 127 ? 5.616 4.313 2.320 1.00 86.75 127 SER A CA 1
ATOM 1038 C C . SER A 1 127 ? 6.203 3.722 3.605 1.00 86.75 127 SER A C 1
ATOM 1040 O O . SER A 1 127 ? 5.701 3.988 4.699 1.00 86.75 127 SER A O 1
ATOM 1042 N N . LYS A 1 128 ? 7.352 3.041 3.503 1.00 88.44 128 LYS A N 1
ATOM 1043 C CA . LYS A 1 128 ? 8.084 2.497 4.655 1.00 88.44 128 LYS A CA 1
ATOM 1044 C C . LYS A 1 128 ? 8.500 3.578 5.653 1.00 88.44 128 LYS A C 1
ATOM 1046 O O . LYS A 1 128 ? 8.345 3.407 6.861 1.00 88.44 128 LYS A O 1
ATOM 1051 N N . SER A 1 129 ? 8.985 4.713 5.160 1.00 91.25 129 SER A N 1
ATOM 1052 C CA . SER A 1 129 ? 9.368 5.849 6.006 1.00 91.25 129 SER A CA 1
ATOM 1053 C C . SER A 1 129 ? 8.161 6.455 6.730 1.00 91.25 129 SER A C 1
ATOM 1055 O O . SER A 1 129 ? 8.239 6.740 7.927 1.00 91.25 129 SER A O 1
ATOM 1057 N N . ARG A 1 130 ? 7.020 6.603 6.038 1.00 90.00 130 ARG A N 1
ATOM 1058 C CA . ARG A 1 130 ? 5.759 7.062 6.645 1.00 90.00 130 ARG A CA 1
ATOM 1059 C C . ARG A 1 130 ? 5.272 6.093 7.718 1.00 90.00 130 ARG A C 1
ATOM 1061 O O . ARG A 1 130 ? 4.937 6.540 8.810 1.00 90.00 130 ARG A O 1
ATOM 1068 N N . PHE A 1 131 ? 5.297 4.791 7.438 1.00 88.50 131 PHE A N 1
ATOM 1069 C CA . PHE A 1 131 ? 4.942 3.755 8.406 1.00 88.50 131 PHE A CA 1
ATOM 1070 C C . PHE A 1 131 ? 5.792 3.855 9.678 1.00 88.50 131 PHE A C 1
ATOM 1072 O O . PHE A 1 131 ? 5.241 3.972 10.768 1.00 88.50 131 PHE A O 1
ATOM 1079 N N . LEU A 1 132 ? 7.125 3.904 9.555 1.00 88.25 132 LEU A N 1
ATOM 1080 C CA . LEU A 1 132 ? 8.020 4.002 10.715 1.00 88.25 132 LEU A CA 1
ATOM 1081 C C . LEU A 1 132 ? 7.805 5.289 11.522 1.00 88.25 132 LEU A C 1
ATOM 1083 O O . LEU A 1 132 ? 7.853 5.259 12.753 1.00 88.25 132 LEU A O 1
ATOM 1087 N N . SER A 1 133 ? 7.550 6.412 10.843 1.00 89.81 133 SER A N 1
ATOM 1088 C CA . SER A 1 133 ? 7.241 7.689 11.495 1.00 89.81 133 SER A CA 1
ATOM 1089 C C . SER A 1 133 ? 5.937 7.616 12.293 1.00 89.81 133 SER A C 1
ATOM 1091 O O . SER A 1 133 ? 5.903 8.042 13.450 1.00 89.81 133 SER A O 1
ATOM 1093 N N . ASN A 1 134 ? 4.884 7.053 11.695 1.00 88.12 134 ASN A N 1
ATOM 1094 C CA . ASN A 1 134 ? 3.584 6.884 12.343 1.00 88.12 134 ASN A CA 1
ATOM 1095 C C . ASN A 1 134 ? 3.694 5.927 13.532 1.00 88.12 134 ASN A C 1
ATOM 1097 O O . ASN A 1 134 ? 3.362 6.314 14.647 1.00 88.12 134 ASN A O 1
ATOM 1101 N N . MET A 1 135 ? 4.306 4.754 13.348 1.00 90.75 135 MET A N 1
ATOM 1102 C CA . MET A 1 135 ? 4.536 3.808 14.442 1.00 90.75 135 MET A CA 1
ATOM 1103 C C . MET A 1 135 ? 5.347 4.429 15.580 1.00 90.75 135 MET A C 1
ATOM 1105 O O . MET A 1 135 ? 5.004 4.262 16.745 1.00 90.75 135 MET A O 1
ATOM 1109 N N . SER A 1 136 ? 6.392 5.205 15.275 1.00 91.38 136 SER A N 1
ATOM 1110 C CA . SER A 1 136 ? 7.139 5.934 16.308 1.00 91.38 136 SER A CA 1
ATOM 1111 C C . SER A 1 136 ? 6.272 6.949 17.053 1.00 91.38 136 SER A C 1
ATOM 1113 O O . SER A 1 136 ? 6.434 7.127 18.257 1.00 91.38 136 SER A O 1
ATOM 1115 N N . HIS A 1 137 ? 5.374 7.668 16.381 1.00 92.88 137 HIS A N 1
ATOM 1116 C CA . HIS A 1 137 ? 4.414 8.543 17.057 1.00 92.88 137 HIS A CA 1
ATOM 1117 C C . HIS A 1 137 ? 3.468 7.751 17.970 1.00 92.88 137 HIS A C 1
ATOM 1119 O O . HIS A 1 137 ? 3.304 8.094 19.146 1.00 92.88 137 HIS A O 1
ATOM 1125 N N . ASP A 1 138 ? 2.922 6.661 17.451 1.00 92.00 138 ASP A N 1
ATOM 1126 C CA . ASP A 1 138 ? 1.896 5.879 18.128 1.00 92.00 138 ASP A CA 1
ATOM 1127 C C . ASP A 1 138 ? 2.466 5.095 19.305 1.00 92.00 138 ASP A C 1
ATOM 1129 O O . ASP A 1 138 ? 1.814 5.008 20.334 1.00 92.00 138 ASP A O 1
ATOM 1133 N N . MET A 1 139 ? 3.722 4.644 19.233 1.00 92.25 139 MET A N 1
ATOM 1134 C CA . MET A 1 139 ? 4.441 4.061 20.371 1.00 92.25 139 MET A CA 1
ATOM 1135 C C . MET A 1 139 ? 4.842 5.111 21.417 1.00 92.25 139 MET A C 1
ATOM 1137 O O . MET A 1 139 ? 4.814 4.834 22.618 1.00 92.25 139 MET A O 1
ATOM 1141 N N . ARG A 1 140 ? 5.205 6.333 20.995 1.00 91.12 140 ARG A N 1
ATOM 1142 C CA . ARG A 1 140 ? 5.595 7.412 21.925 1.00 91.12 140 ARG A CA 1
ATOM 1143 C C . ARG A 1 140 ? 4.448 7.844 22.833 1.00 91.12 140 ARG A C 1
ATOM 1145 O O . ARG A 1 140 ? 4.700 8.189 23.982 1.00 91.12 140 ARG A O 1
ATOM 1152 N N . THR A 1 141 ? 3.209 7.823 22.350 1.00 92.00 141 THR A N 1
ATOM 1153 C CA . THR A 1 141 ? 2.032 8.274 23.111 1.00 92.00 141 THR A CA 1
ATOM 1154 C C . THR A 1 141 ? 1.771 7.451 24.389 1.00 92.00 141 THR A C 1
ATOM 1156 O O . THR A 1 141 ? 1.798 8.042 25.474 1.00 92.00 141 THR A O 1
ATOM 1159 N N . PRO A 1 142 ? 1.580 6.115 24.337 1.00 91.44 142 PRO A N 1
ATOM 1160 C CA . PRO A 1 142 ? 1.421 5.296 25.535 1.00 91.44 142 PRO A CA 1
ATOM 1161 C C . PRO A 1 142 ? 2.699 5.274 26.378 1.00 91.44 142 PRO A C 1
ATOM 1163 O O . PRO A 1 142 ? 2.611 5.296 27.601 1.00 91.44 142 PRO A O 1
ATOM 1166 N N . MET A 1 143 ? 3.886 5.316 25.763 1.00 93.88 143 MET A N 1
ATOM 1167 C CA . MET A 1 143 ? 5.152 5.391 26.501 1.00 93.88 143 MET A CA 1
ATOM 1168 C C . MET A 1 143 ? 5.241 6.664 27.358 1.00 93.88 143 MET A C 1
ATOM 1170 O O . MET A 1 143 ? 5.557 6.587 28.544 1.00 93.88 143 MET A O 1
ATOM 1174 N N . ASN A 1 144 ? 4.909 7.829 26.796 1.00 92.81 144 ASN A N 1
ATOM 1175 C CA . ASN A 1 144 ? 4.898 9.095 27.530 1.00 92.81 144 ASN A CA 1
ATOM 1176 C C . ASN A 1 144 ? 3.843 9.101 28.644 1.00 92.81 144 ASN A C 1
ATOM 1178 O O . ASN A 1 144 ? 4.089 9.668 29.707 1.00 92.81 144 ASN A O 1
ATOM 1182 N N . ALA A 1 145 ? 2.694 8.452 28.429 1.00 86.50 145 ALA A N 1
ATOM 1183 C CA . ALA A 1 145 ? 1.681 8.278 29.465 1.00 86.50 145 ALA A CA 1
ATOM 1184 C C . ALA A 1 145 ? 2.201 7.413 30.625 1.00 86.50 145 ALA A C 1
ATOM 1186 O O . ALA A 1 145 ? 2.065 7.813 31.780 1.00 86.50 145 ALA A O 1
ATOM 1187 N N . ILE A 1 146 ? 2.852 6.278 30.333 1.00 90.50 146 ILE A N 1
ATOM 1188 C CA . ILE A 1 146 ? 3.470 5.410 31.349 1.00 90.50 146 ILE A CA 1
ATOM 1189 C C . ILE A 1 146 ? 4.485 6.206 32.167 1.00 90.50 146 ILE A C 1
AT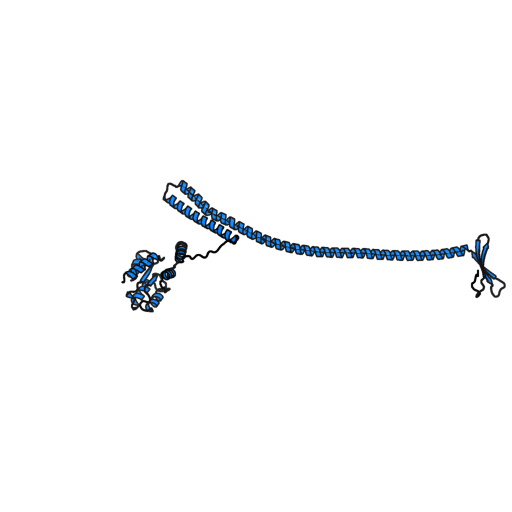OM 1191 O O . ILE A 1 146 ? 4.368 6.248 33.389 1.00 90.50 146 ILE A O 1
ATOM 1195 N N . VAL A 1 147 ? 5.421 6.890 31.497 1.00 91.62 147 VAL A N 1
ATOM 1196 C CA . VAL A 1 147 ? 6.447 7.711 32.158 1.00 91.62 147 VAL A CA 1
ATOM 1197 C C . VAL A 1 147 ? 5.795 8.781 33.037 1.00 91.62 147 VAL A C 1
ATOM 1199 O O . VAL A 1 147 ? 6.110 8.874 34.223 1.00 91.62 147 VAL A O 1
ATOM 1202 N N . GLY A 1 148 ? 4.826 9.527 32.501 1.00 90.25 148 GLY A N 1
ATOM 1203 C CA . GLY A 1 148 ? 4.116 10.571 33.238 1.00 90.25 148 GLY A CA 1
ATOM 1204 C C . GLY A 1 148 ? 3.404 10.048 34.488 1.00 90.25 148 GLY A C 1
ATOM 1205 O O . GLY A 1 148 ? 3.588 10.598 35.573 1.00 90.25 148 GLY A O 1
ATOM 1206 N N . PHE A 1 149 ? 2.642 8.957 34.376 1.00 90.75 149 PHE A N 1
ATOM 1207 C CA . PHE A 1 149 ? 1.955 8.363 35.525 1.00 90.75 149 PHE A CA 1
ATOM 1208 C C . PHE A 1 149 ? 2.918 7.726 36.526 1.00 90.75 149 PHE A C 1
ATOM 1210 O O . PHE A 1 149 ? 2.650 7.799 37.722 1.00 90.75 149 PHE A O 1
ATOM 1217 N N . THR A 1 150 ? 4.058 7.175 36.093 1.00 90.56 150 THR A N 1
ATOM 1218 C CA . THR A 1 150 ? 5.100 6.730 37.034 1.00 90.56 150 THR A CA 1
ATOM 1219 C C . THR A 1 150 ? 5.723 7.896 37.801 1.00 90.56 150 THR A C 1
ATOM 1221 O O . THR A 1 150 ? 5.940 7.777 39.002 1.00 90.56 150 THR A O 1
ATOM 1224 N N . THR A 1 151 ? 5.938 9.054 37.164 1.00 90.31 151 THR A N 1
ATOM 1225 C CA . THR A 1 151 ? 6.404 10.266 37.860 1.00 90.31 151 THR A CA 1
ATOM 1226 C C . THR A 1 151 ? 5.360 10.795 38.849 1.00 90.31 151 THR A C 1
ATOM 1228 O O . THR A 1 151 ? 5.706 11.234 39.943 1.00 90.31 151 THR A O 1
ATOM 1231 N N . LEU A 1 152 ? 4.072 10.753 38.497 1.00 88.75 152 LEU A N 1
ATOM 1232 C CA . LEU A 1 152 ? 2.991 11.147 39.408 1.00 88.75 152 LEU A CA 1
ATOM 1233 C C . LEU A 1 152 ? 2.837 10.166 40.580 1.00 88.75 152 LEU A C 1
ATOM 1235 O O . LEU A 1 152 ? 2.620 10.606 41.707 1.00 88.75 152 LEU A O 1
ATOM 1239 N N . LEU A 1 153 ? 3.006 8.863 40.335 1.00 91.50 153 LEU A N 1
ATOM 1240 C CA . LEU A 1 153 ? 3.036 7.832 41.376 1.00 91.50 153 LEU A CA 1
ATOM 1241 C C . LEU A 1 153 ? 4.143 8.072 42.394 1.00 91.50 153 LEU A C 1
ATOM 1243 O O . LEU A 1 153 ? 3.888 7.951 43.587 1.00 91.50 153 LEU A O 1
ATOM 1247 N N . ASP A 1 154 ? 5.345 8.416 41.937 1.00 90.06 154 ASP A N 1
ATOM 1248 C CA . ASP A 1 154 ? 6.480 8.681 42.822 1.00 90.06 154 ASP A CA 1
ATOM 1249 C C . ASP A 1 154 ? 6.180 9.863 43.765 1.00 90.06 154 ASP A C 1
ATOM 1251 O O . ASP A 1 154 ? 6.303 9.759 44.990 1.00 90.06 154 ASP A O 1
ATOM 1255 N N . ASN A 1 155 ? 5.641 10.951 43.203 1.00 87.19 155 ASN A N 1
ATOM 1256 C CA . ASN A 1 155 ? 5.304 12.175 43.936 1.00 87.19 155 ASN A CA 1
ATOM 1257 C C . ASN A 1 155 ? 4.089 12.037 44.872 1.00 87.19 155 ASN A C 1
ATOM 1259 O O . ASN A 1 155 ? 4.048 12.668 45.929 1.00 87.19 155 ASN A O 1
ATOM 1263 N N . GLU A 1 156 ? 3.087 11.234 44.504 1.00 88.19 156 GLU A N 1
ATOM 1264 C CA . GLU A 1 156 ? 1.819 11.095 45.238 1.00 88.19 156 GLU A CA 1
ATOM 1265 C C . GLU A 1 156 ? 1.635 9.703 45.866 1.00 88.19 156 GLU A C 1
ATOM 1267 O O . GLU A 1 156 ? 0.523 9.310 46.223 1.00 88.19 156 GLU A O 1
ATOM 1272 N N . SER A 1 157 ? 2.743 8.987 46.077 1.00 82.81 157 SER A N 1
ATOM 1273 C CA . SER A 1 157 ? 2.817 7.608 46.592 1.00 82.81 157 SER A CA 1
ATOM 1274 C C . SER A 1 157 ? 2.107 7.367 47.929 1.00 82.81 157 SER A C 1
ATOM 1276 O O . SER A 1 157 ? 1.807 6.228 48.282 1.00 82.81 157 SER A O 1
ATOM 1278 N N . LYS A 1 158 ? 1.810 8.430 48.684 1.00 88.81 158 LYS A N 1
ATOM 1279 C CA . LYS A 1 158 ? 1.114 8.364 49.977 1.00 88.81 158 LYS A CA 1
ATOM 1280 C C . LYS A 1 158 ? -0.413 8.380 49.869 1.00 88.81 158 LYS A C 1
ATOM 1282 O O . LYS A 1 158 ? -1.065 8.170 50.888 1.00 88.81 158 LYS A O 1
ATOM 1287 N N . ASN A 1 159 ? -0.986 8.651 48.692 1.00 91.12 159 ASN A N 1
ATOM 1288 C CA . ASN A 1 159 ? -2.434 8.658 48.480 1.00 91.12 159 ASN A CA 1
ATOM 1289 C C . ASN A 1 159 ? -2.891 7.350 47.793 1.00 91.12 159 ASN A C 1
ATOM 1291 O O . ASN A 1 159 ? -2.678 7.203 46.587 1.00 91.12 159 ASN A O 1
ATOM 1295 N N . PRO A 1 160 ? -3.550 6.421 48.516 1.00 88.31 160 PRO A N 1
ATOM 1296 C CA . PRO A 1 160 ? -3.917 5.106 47.986 1.00 88.31 160 PRO A CA 1
ATOM 1297 C C . PRO A 1 160 ? -4.845 5.155 46.766 1.00 88.31 160 PRO A C 1
ATOM 1299 O O . PRO A 1 160 ? -4.664 4.372 45.836 1.00 88.31 160 PRO A O 1
ATOM 1302 N N . GLU A 1 161 ? -5.804 6.087 46.736 1.00 86.62 161 GLU A N 1
ATOM 1303 C CA . GLU A 1 161 ? -6.759 6.205 45.624 1.00 86.62 161 GLU A CA 1
ATOM 1304 C C . GLU A 1 161 ? -6.053 6.625 44.332 1.00 86.62 161 GLU A C 1
ATOM 1306 O O . GLU A 1 161 ? -6.241 6.014 43.278 1.00 86.62 161 GLU A O 1
ATOM 1311 N N . LYS A 1 162 ? -5.164 7.621 44.421 1.00 84.00 162 LYS A N 1
ATOM 1312 C CA . LYS A 1 162 ? -4.379 8.081 43.271 1.00 84.00 162 LYS A CA 1
ATOM 1313 C C . LYS A 1 162 ? -3.376 7.037 42.798 1.00 84.00 162 LYS A C 1
ATOM 1315 O O . LYS A 1 162 ? -3.193 6.862 41.595 1.00 84.00 162 LYS A O 1
ATOM 1320 N N . VAL A 1 163 ? -2.766 6.300 43.727 1.00 88.75 163 VAL A N 1
ATOM 1321 C CA . VAL A 1 163 ? -1.876 5.183 43.388 1.00 88.75 163 VAL A CA 1
ATOM 1322 C C . VAL A 1 163 ? -2.621 4.128 42.571 1.00 88.75 163 VAL A C 1
ATOM 1324 O O . VAL A 1 163 ? -2.115 3.674 41.542 1.00 88.75 163 VAL A O 1
ATOM 1327 N N . GLN A 1 164 ? -3.842 3.776 42.975 1.00 84.81 164 GLN A N 1
ATOM 1328 C CA . GLN A 1 164 ? -4.672 2.827 42.239 1.00 84.81 164 GLN A CA 1
ATOM 1329 C C . GLN A 1 164 ? -5.071 3.365 40.854 1.00 84.81 164 GLN A C 1
ATOM 1331 O O . GLN A 1 164 ? -4.978 2.636 39.863 1.00 84.81 164 GLN A O 1
ATOM 1336 N N . GLU A 1 165 ? -5.456 4.641 40.759 1.00 83.38 165 GLU A N 1
ATOM 1337 C CA . GLU A 1 165 ? -5.803 5.290 39.489 1.00 83.38 165 GLU A CA 1
ATOM 1338 C C . GLU A 1 165 ? -4.625 5.293 38.501 1.00 83.38 165 GLU A C 1
ATOM 1340 O O . GLU A 1 165 ? -4.766 4.857 37.353 1.00 83.38 165 GLU A O 1
ATOM 1345 N N . TYR A 1 166 ? -3.449 5.749 38.937 1.00 88.06 166 TYR A N 1
ATOM 1346 C CA . TYR A 1 166 ? -2.258 5.822 38.091 1.00 88.06 166 TYR A CA 1
ATOM 1347 C C . TYR A 1 166 ? -1.770 4.435 37.678 1.00 88.06 166 TYR A C 1
ATOM 1349 O O . TYR A 1 166 ? -1.439 4.232 36.511 1.00 88.06 166 TYR A O 1
ATOM 1357 N N . THR A 1 167 ? -1.813 3.455 38.585 1.00 85.19 167 THR A N 1
ATOM 1358 C CA . THR A 1 167 ? -1.479 2.058 38.265 1.00 85.19 167 THR A CA 1
ATOM 1359 C C . THR A 1 167 ? -2.403 1.505 37.178 1.00 85.19 167 THR A C 1
ATOM 1361 O O . THR A 1 167 ? -1.933 0.877 36.229 1.00 85.19 167 THR A O 1
ATOM 1364 N N . LYS A 1 168 ? -3.709 1.804 37.243 1.00 84.31 168 LYS A N 1
ATOM 1365 C CA . LYS A 1 168 ? -4.674 1.406 36.206 1.00 84.31 168 LYS A CA 1
ATOM 1366 C C . LYS A 1 168 ? -4.381 2.072 34.856 1.00 84.31 168 LYS A C 1
ATOM 1368 O O . LYS A 1 168 ? -4.441 1.406 33.824 1.00 84.31 168 LYS A O 1
ATOM 1373 N N . LYS A 1 169 ? -4.024 3.363 34.844 1.00 82.75 169 LYS A N 1
ATOM 1374 C CA . LYS A 1 169 ? -3.665 4.096 33.613 1.00 82.75 169 LYS A CA 1
ATOM 1375 C C . LYS A 1 169 ? -2.344 3.619 32.996 1.00 82.75 169 LYS A C 1
ATOM 1377 O O . LYS A 1 169 ? -2.238 3.563 31.769 1.00 82.75 169 LYS A O 1
ATOM 1382 N N . ILE A 1 170 ? -1.369 3.228 33.820 1.00 88.12 170 ILE A N 1
ATOM 1383 C CA . ILE A 1 170 ? -0.128 2.583 33.365 1.00 88.12 170 ILE A CA 1
ATOM 1384 C C . ILE A 1 170 ? -0.440 1.231 32.732 1.00 88.12 170 ILE A C 1
ATOM 1386 O O . ILE A 1 170 ? -0.016 0.993 31.607 1.00 88.12 170 ILE A O 1
ATOM 1390 N N . ALA A 1 171 ? -1.217 0.377 33.406 1.00 83.31 171 ALA A N 1
ATOM 1391 C CA . ALA A 1 171 ? -1.589 -0.936 32.881 1.00 83.31 171 ALA A CA 1
ATOM 1392 C C . ALA A 1 171 ? -2.288 -0.826 31.515 1.00 83.31 171 ALA A C 1
ATOM 1394 O O . ALA A 1 171 ? -1.892 -1.496 30.563 1.00 83.31 171 ALA A O 1
ATOM 1395 N N . PHE A 1 172 ? -3.252 0.093 31.394 1.00 82.25 172 PHE A N 1
ATOM 1396 C CA . PHE A 1 172 ? -3.933 0.372 30.130 1.00 82.25 172 PHE A CA 1
ATOM 1397 C C . PHE A 1 172 ? -2.963 0.831 29.026 1.00 82.25 172 PHE A C 1
ATOM 1399 O O . PHE A 1 172 ? -2.997 0.316 27.910 1.00 82.25 172 PHE A O 1
ATOM 1406 N N . SER A 1 173 ? -2.059 1.764 29.341 1.00 88.62 173 SER A N 1
ATOM 1407 C CA . SER A 1 173 ? -1.074 2.277 28.377 1.00 88.62 173 SER A CA 1
ATOM 1408 C C . SER A 1 173 ? -0.075 1.197 27.937 1.00 88.62 173 SER A C 1
ATOM 1410 O O . SER A 1 173 ? 0.266 1.120 26.759 1.00 88.62 173 SER A O 1
ATOM 1412 N N . SER A 1 174 ? 0.356 0.324 28.852 1.00 91.00 174 SER A N 1
ATOM 1413 C CA . SER A 1 174 ? 1.240 -0.811 28.553 1.00 91.00 174 SER A CA 1
ATOM 1414 C C . SER A 1 174 ? 0.574 -1.833 27.637 1.00 91.00 174 SER A C 1
ATOM 1416 O O . SER A 1 174 ? 1.209 -2.332 26.711 1.00 91.00 174 SER A O 1
ATOM 1418 N N . GLN A 1 175 ? -0.710 -2.122 27.857 1.00 86.69 175 GLN A N 1
ATOM 1419 C CA . GLN A 1 175 ? -1.458 -3.060 27.022 1.00 86.69 175 GLN A CA 1
ATOM 1420 C C . GLN A 1 175 ? -1.669 -2.515 25.604 1.00 86.69 175 GLN A C 1
ATOM 1422 O O . GLN A 1 175 ? -1.502 -3.253 24.636 1.00 86.69 175 GLN A O 1
ATOM 1427 N N . HIS A 1 176 ? -1.923 -1.210 25.470 1.00 85.19 176 HIS A N 1
ATOM 1428 C CA . HIS A 1 176 ? -1.954 -0.544 24.167 1.00 85.19 176 HIS A CA 1
ATOM 1429 C C . HIS A 1 176 ? -0.589 -0.617 23.457 1.00 85.19 176 HIS A C 1
ATOM 1431 O O . HIS A 1 176 ? -0.525 -0.985 22.287 1.00 85.19 176 HIS A O 1
ATOM 1437 N N . LEU A 1 177 ? 0.517 -0.340 24.159 1.00 91.38 177 LEU A N 1
ATOM 1438 C CA . LEU A 1 177 ? 1.859 -0.426 23.572 1.00 91.38 177 LEU A CA 1
ATOM 1439 C C . LEU A 1 177 ? 2.200 -1.849 23.096 1.00 91.38 177 LEU A C 1
ATOM 1441 O O . LEU A 1 177 ? 2.792 -2.006 22.032 1.00 91.38 177 LEU A O 1
ATOM 1445 N N . LEU A 1 178 ? 1.811 -2.878 23.855 1.00 91.19 178 LEU A N 1
ATOM 1446 C CA . LEU A 1 178 ? 1.986 -4.276 23.450 1.00 91.19 178 LEU A CA 1
ATOM 1447 C C . LEU A 1 178 ? 1.191 -4.615 22.184 1.00 91.19 178 LEU A C 1
ATOM 1449 O O . LEU A 1 178 ? 1.730 -5.290 21.310 1.00 91.19 178 LEU A O 1
ATOM 1453 N N . GLY A 1 179 ? -0.041 -4.109 22.061 1.00 89.19 179 GLY A N 1
ATOM 1454 C CA . GLY A 1 179 ? -0.832 -4.223 20.832 1.00 89.19 179 GLY A CA 1
ATOM 1455 C C . GLY A 1 179 ? -0.092 -3.644 19.626 1.00 89.19 179 GLY A C 1
ATOM 1456 O O . GLY A 1 179 ? 0.165 -4.359 18.665 1.00 89.19 179 GLY A O 1
ATOM 1457 N N . LEU A 1 180 ? 0.386 -2.399 19.739 1.00 90.19 180 LEU A N 1
ATOM 1458 C CA . LEU A 1 180 ? 1.140 -1.736 18.667 1.00 90.19 180 LEU A CA 1
ATOM 1459 C C . LEU A 1 180 ? 2.426 -2.484 18.282 1.00 90.19 180 LEU A C 1
ATOM 1461 O O . LEU A 1 180 ? 2.801 -2.513 17.112 1.00 90.19 180 LEU A O 1
ATOM 1465 N N . ILE A 1 181 ? 3.126 -3.084 19.249 1.00 90.88 181 ILE A N 1
ATOM 1466 C CA . ILE A 1 181 ? 4.323 -3.891 18.970 1.00 90.88 181 ILE A CA 1
ATOM 1467 C C . ILE A 1 181 ? 3.950 -5.149 18.179 1.00 90.88 181 ILE A C 1
ATOM 1469 O O . ILE A 1 181 ? 4.638 -5.480 17.212 1.00 90.88 181 ILE A O 1
ATOM 1473 N N . ASN A 1 182 ? 2.875 -5.835 18.570 1.00 88.56 182 ASN A N 1
ATOM 1474 C CA . ASN A 1 182 ? 2.398 -7.015 17.853 1.00 88.56 182 ASN A CA 1
ATOM 1475 C C . ASN A 1 182 ? 1.983 -6.664 16.420 1.00 88.56 182 ASN A C 1
ATOM 1477 O O . ASN A 1 182 ? 2.413 -7.352 15.498 1.00 88.56 182 ASN A O 1
ATOM 1481 N N . ASP A 1 183 ? 1.289 -5.542 16.216 1.00 88.94 183 ASP A N 1
ATOM 1482 C CA . ASP A 1 183 ? 0.898 -5.070 14.883 1.00 88.94 183 ASP A CA 1
ATOM 1483 C C . ASP A 1 183 ? 2.121 -4.841 13.973 1.00 88.94 183 ASP A C 1
ATOM 1485 O O . ASP A 1 183 ? 2.135 -5.243 12.806 1.00 88.94 183 ASP A O 1
ATOM 1489 N N . VAL A 1 184 ? 3.203 -4.257 14.507 1.00 89.38 184 VAL A N 1
ATOM 1490 C CA . VAL A 1 184 ? 4.469 -4.079 13.766 1.00 89.38 184 VAL A CA 1
ATOM 1491 C C . VAL A 1 184 ? 5.124 -5.416 13.435 1.00 89.38 184 VAL A C 1
ATOM 1493 O O . VAL A 1 184 ? 5.639 -5.602 12.328 1.00 89.38 184 VAL A O 1
ATOM 1496 N N . LEU A 1 185 ? 5.135 -6.349 14.387 1.00 86.81 185 LEU A N 1
ATOM 1497 C CA . LEU A 1 185 ? 5.700 -7.680 14.178 1.00 86.81 185 LEU A CA 1
ATOM 1498 C C . LEU A 1 185 ? 4.917 -8.451 13.117 1.00 86.81 185 LEU A C 1
ATOM 1500 O O . LEU A 1 185 ? 5.526 -9.112 12.275 1.00 86.81 185 LEU A O 1
ATOM 1504 N N . ASP A 1 186 ? 3.594 -8.349 13.124 1.00 86.44 186 ASP A N 1
ATOM 1505 C CA . ASP A 1 186 ? 2.742 -9.023 12.155 1.00 86.44 186 ASP A CA 1
ATOM 1506 C C . ASP A 1 186 ? 2.879 -8.407 10.765 1.00 86.44 186 ASP A C 1
ATOM 1508 O O . ASP A 1 186 ? 3.060 -9.151 9.798 1.00 86.44 186 ASP A O 1
ATOM 1512 N N . MET A 1 187 ? 2.968 -7.078 10.657 1.00 85.44 187 MET A N 1
ATOM 1513 C CA . MET A 1 187 ? 3.313 -6.415 9.396 1.00 85.44 187 MET A CA 1
ATOM 1514 C C . MET A 1 187 ? 4.680 -6.880 8.863 1.00 85.44 187 MET A C 1
ATOM 1516 O O . MET A 1 187 ? 4.823 -7.191 7.681 1.00 85.44 187 MET A O 1
ATOM 1520 N N . SER A 1 188 ? 5.683 -7.026 9.735 1.00 86.38 188 SER A N 1
ATOM 1521 C CA . SER A 1 188 ? 7.006 -7.534 9.346 1.00 86.38 188 SER A CA 1
ATOM 1522 C C . SER A 1 188 ? 6.967 -8.992 8.867 1.00 86.38 188 SER A C 1
ATOM 1524 O O . SER A 1 188 ? 7.643 -9.348 7.897 1.00 86.38 188 SER A O 1
ATOM 1526 N N . LYS A 1 189 ? 6.157 -9.849 9.503 1.00 84.94 189 LYS A N 1
ATOM 1527 C CA . LYS A 1 189 ? 5.938 -11.231 9.042 1.00 84.94 189 LYS A CA 1
ATOM 1528 C C . LYS A 1 189 ? 5.231 -11.267 7.687 1.00 84.94 189 LYS A C 1
ATOM 1530 O O . LYS A 1 189 ? 5.580 -12.125 6.875 1.00 84.94 189 LYS A O 1
ATOM 1535 N N . ILE A 1 190 ? 4.279 -10.363 7.438 1.00 85.06 190 ILE A N 1
ATOM 1536 C CA . ILE A 1 190 ? 3.594 -10.224 6.143 1.00 85.06 190 ILE A CA 1
ATOM 1537 C C . ILE A 1 190 ? 4.596 -9.836 5.053 1.00 85.06 190 ILE A C 1
ATOM 1539 O O . ILE A 1 190 ? 4.684 -10.539 4.049 1.00 85.06 190 ILE A O 1
ATOM 1543 N N . GLU A 1 191 ? 5.401 -8.788 5.262 1.00 81.62 191 GLU A N 1
ATOM 1544 C CA . GLU A 1 191 ? 6.417 -8.347 4.287 1.00 81.62 191 GLU A CA 1
ATOM 1545 C C . GLU A 1 191 ? 7.436 -9.448 3.967 1.00 81.62 191 GLU A C 1
ATOM 1547 O O . GLU A 1 191 ? 7.875 -9.596 2.827 1.00 81.62 191 GLU A O 1
ATOM 1552 N N . ALA A 1 192 ? 7.800 -10.254 4.967 1.00 84.12 192 ALA A N 1
ATOM 1553 C CA . ALA A 1 192 ? 8.709 -11.380 4.793 1.00 84.12 192 ALA A CA 1
ATOM 1554 C C . ALA A 1 192 ? 8.052 -12.622 4.155 1.00 84.12 192 ALA A C 1
ATOM 1556 O O . ALA A 1 192 ? 8.740 -13.627 3.964 1.00 84.12 192 ALA A O 1
ATOM 1557 N N . GLY A 1 193 ? 6.741 -12.598 3.883 1.00 81.88 193 GLY A N 1
ATOM 1558 C CA . GLY A 1 193 ? 5.978 -13.746 3.382 1.00 81.88 193 GLY A CA 1
ATOM 1559 C C . GLY A 1 193 ? 5.881 -14.912 4.375 1.00 81.88 193 GLY A C 1
ATOM 1560 O O . GLY A 1 193 ? 5.690 -16.055 3.971 1.00 81.88 193 GLY A O 1
ATOM 1561 N N . LYS A 1 194 ? 6.062 -14.648 5.676 1.00 80.94 194 LYS A N 1
ATOM 1562 C CA . LYS A 1 194 ? 6.119 -15.651 6.757 1.00 80.94 194 LYS A CA 1
ATOM 1563 C C . LYS A 1 194 ? 4.840 -15.734 7.590 1.00 80.94 194 LYS A C 1
ATOM 1565 O O . LYS A 1 194 ? 4.802 -16.510 8.545 1.00 80.94 194 LYS A O 1
ATOM 1570 N N . MET A 1 195 ? 3.818 -14.938 7.281 1.00 80.50 195 MET A N 1
ATOM 1571 C CA . MET A 1 195 ? 2.537 -15.025 7.978 1.00 80.50 195 MET A CA 1
ATOM 1572 C C . MET A 1 195 ? 1.898 -16.387 7.692 1.00 80.50 195 MET A C 1
ATOM 1574 O O . MET A 1 195 ? 1.595 -16.722 6.548 1.00 80.50 195 MET A O 1
ATOM 1578 N N . LYS A 1 196 ? 1.721 -17.185 8.743 1.00 72.56 196 LYS A N 1
ATOM 1579 C CA . LYS A 1 196 ? 1.060 -18.483 8.674 1.00 72.56 196 LYS A CA 1
ATOM 1580 C C . LYS A 1 196 ? -0.311 -18.324 9.314 1.00 72.56 196 LYS A C 1
ATOM 1582 O O . LYS A 1 196 ? -0.391 -18.002 10.493 1.00 72.56 196 LYS A O 1
ATOM 1587 N N . LEU A 1 197 ? -1.364 -18.506 8.523 1.00 75.50 197 LEU A N 1
ATOM 1588 C CA . LEU A 1 197 ? -2.729 -18.550 9.033 1.00 75.50 197 LEU A CA 1
ATOM 1589 C C . LEU A 1 197 ? -2.922 -19.916 9.687 1.00 75.50 197 LEU A C 1
ATOM 1591 O O . LEU A 1 197 ? -2.884 -20.943 9.004 1.00 75.50 197 LEU A O 1
ATOM 1595 N N . THR A 1 198 ? -3.043 -19.928 11.008 1.00 67.56 198 THR A N 1
ATOM 1596 C CA . THR A 1 198 ? -3.365 -21.139 11.759 1.00 67.56 198 THR A CA 1
ATOM 1597 C C . THR A 1 198 ? -4.880 -21.204 11.897 1.00 67.56 198 THR A C 1
ATOM 1599 O O . THR A 1 198 ? -5.498 -20.240 12.334 1.00 67.56 198 THR A O 1
ATOM 1602 N N . LEU A 1 199 ? -5.474 -22.316 11.468 1.00 61.34 199 LEU A N 1
ATOM 1603 C CA . LEU A 1 199 ? -6.871 -22.631 11.749 1.00 61.34 199 LEU A CA 1
ATOM 1604 C C . LEU A 1 199 ? -6.878 -23.432 13.047 1.00 61.34 199 LEU A C 1
ATOM 1606 O O . LEU A 1 199 ? -6.348 -24.543 13.077 1.00 61.34 199 LEU A O 1
ATOM 1610 N N . GLU A 1 200 ? -7.419 -22.840 14.101 1.00 75.44 200 GLU A N 1
ATOM 1611 C CA . GLU A 1 200 ? -7.583 -23.474 15.407 1.00 75.44 200 GLU A CA 1
ATOM 1612 C C . GLU A 1 200 ? -9.084 -23.663 15.665 1.00 75.44 200 GLU A C 1
ATOM 1614 O O . GLU A 1 200 ? -9.901 -22.853 15.226 1.00 75.44 200 GLU A O 1
ATOM 1619 N N . GLU A 1 201 ? -9.458 -24.779 16.298 1.00 71.38 201 GLU A N 1
ATOM 1620 C CA . GLU A 1 201 ? -10.836 -24.991 16.746 1.00 71.38 201 GLU A CA 1
ATOM 1621 C C . GLU A 1 201 ? -11.070 -24.104 17.968 1.00 71.38 201 GLU A C 1
ATOM 1623 O O . GLU A 1 201 ? -10.527 -24.351 19.044 1.00 71.38 201 GLU A O 1
ATOM 1628 N N . GLU A 1 202 ? -11.838 -23.041 17.771 1.00 67.62 202 GLU A N 1
ATOM 1629 C CA . GL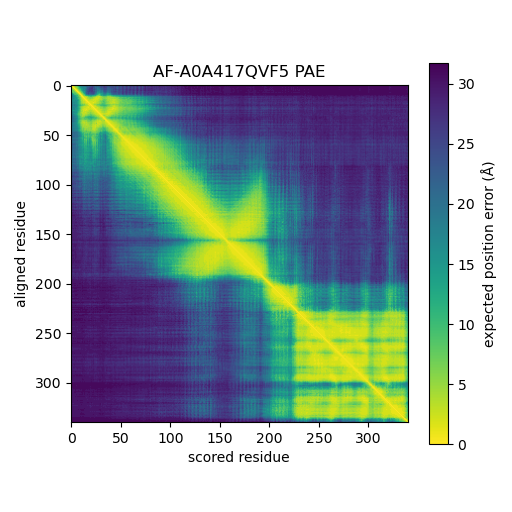U A 1 202 ? -12.087 -22.011 18.771 1.00 67.62 202 GLU A CA 1
ATOM 1630 C C . GLU A 1 202 ? -13.553 -22.085 19.215 1.00 67.62 202 GLU A C 1
ATOM 1632 O O . GLU A 1 202 ? -14.450 -22.367 18.412 1.00 67.62 202 GLU A O 1
ATOM 1637 N N . ASN A 1 203 ? -13.809 -21.897 20.512 1.00 74.56 203 ASN A N 1
ATOM 1638 C CA . ASN A 1 203 ? -15.164 -21.989 21.038 1.00 74.56 203 ASN A CA 1
ATOM 1639 C C . ASN A 1 203 ? -15.959 -20.732 20.651 1.00 74.56 203 ASN A C 1
ATOM 1641 O O . ASN A 1 203 ? -15.636 -19.623 21.076 1.00 74.56 203 ASN A O 1
ATOM 1645 N N . MET A 1 204 ? -17.027 -20.915 19.872 1.00 68.44 204 MET A N 1
ATOM 1646 C CA . MET A 1 204 ? -17.910 -19.826 19.452 1.00 68.44 204 MET A CA 1
ATOM 1647 C C . MET A 1 204 ? -18.549 -19.081 20.630 1.00 68.44 204 MET A C 1
ATOM 1649 O O . MET A 1 204 ? -18.751 -17.875 20.515 1.00 68.44 204 MET A O 1
ATOM 1653 N N . ASP A 1 205 ? -18.808 -19.752 21.757 1.00 65.12 205 ASP A N 1
ATOM 1654 C CA . ASP A 1 205 ? -19.327 -19.110 22.973 1.00 65.12 205 ASP A CA 1
ATOM 1655 C C . ASP A 1 205 ? -18.335 -18.071 23.501 1.00 65.12 205 ASP A C 1
ATOM 1657 O O . ASP A 1 205 ? -18.687 -16.919 23.743 1.00 65.12 205 ASP A O 1
ATOM 1661 N N . GLU A 1 206 ? -17.063 -18.461 23.598 1.00 67.62 206 GLU A N 1
ATOM 1662 C CA . GLU A 1 206 ? -15.987 -17.609 24.102 1.00 67.62 206 GLU A CA 1
ATOM 1663 C C . GLU A 1 206 ? -15.719 -16.437 23.148 1.00 67.62 206 GLU A C 1
ATOM 1665 O O . GLU A 1 206 ? -15.498 -15.307 23.584 1.00 67.62 206 GLU A O 1
ATOM 1670 N N . ILE A 1 207 ? -15.810 -16.664 21.834 1.00 75.19 207 ILE A N 1
ATOM 1671 C CA . ILE A 1 207 ? -15.704 -15.594 20.834 1.00 75.19 207 ILE A CA 1
ATOM 1672 C C . ILE A 1 207 ? -16.859 -14.598 20.980 1.00 75.19 207 ILE A C 1
ATOM 1674 O O . ILE A 1 207 ? -16.621 -13.388 20.981 1.00 75.19 207 ILE A O 1
ATOM 1678 N N . ILE A 1 208 ? -18.101 -15.076 21.102 1.00 73.94 208 ILE A N 1
ATOM 1679 C CA . ILE A 1 208 ? -19.275 -14.207 21.245 1.00 73.94 208 ILE A CA 1
ATOM 1680 C C . ILE A 1 208 ? -19.197 -13.417 22.556 1.00 73.94 208 ILE A C 1
ATOM 1682 O O . ILE A 1 208 ? -19.420 -12.206 22.529 1.00 73.94 208 ILE A O 1
ATOM 1686 N N . GLU A 1 209 ? -18.815 -14.047 23.671 1.00 68.19 209 GLU A N 1
ATOM 1687 C CA . GLU A 1 209 ? -18.598 -13.365 24.953 1.00 68.19 209 GLU A CA 1
ATOM 1688 C C . GLU A 1 209 ? -17.498 -12.298 24.857 1.00 68.19 209 GLU A C 1
ATOM 1690 O O . GLU A 1 209 ? -17.681 -11.171 25.324 1.00 68.19 209 GLU A O 1
ATOM 1695 N N . ASN A 1 210 ? -16.381 -12.604 24.192 1.00 68.12 210 ASN A N 1
ATOM 1696 C CA . ASN A 1 210 ? -15.282 -11.659 23.990 1.00 68.12 210 ASN A CA 1
ATOM 1697 C C . ASN A 1 210 ? -15.691 -10.466 23.113 1.00 68.12 210 ASN A C 1
ATOM 1699 O O . ASN A 1 210 ? -15.359 -9.316 23.424 1.00 68.12 210 ASN A O 1
ATOM 1703 N N . ILE A 1 211 ? -16.432 -10.714 22.028 1.00 76.94 211 ILE A N 1
ATOM 1704 C CA . ILE A 1 211 ? -16.972 -9.657 21.164 1.00 76.94 211 ILE A CA 1
ATOM 1705 C C . ILE A 1 211 ? -17.953 -8.793 21.954 1.00 76.94 211 ILE A C 1
ATOM 1707 O O . ILE A 1 211 ? -17.875 -7.564 21.892 1.00 76.94 211 ILE A O 1
ATOM 1711 N N . ASP A 1 212 ? -18.848 -9.411 22.721 1.00 72.75 212 ASP A N 1
ATOM 1712 C CA . ASP A 1 212 ? -19.819 -8.691 23.531 1.00 72.75 212 ASP A CA 1
ATOM 1713 C C . ASP A 1 212 ? -19.131 -7.807 24.579 1.00 72.75 212 ASP A C 1
ATOM 1715 O O . ASP A 1 212 ? -19.419 -6.612 24.668 1.00 72.75 212 ASP A O 1
ATOM 1719 N N . ALA A 1 213 ? -18.132 -8.337 25.289 1.00 67.25 213 ALA A N 1
ATOM 1720 C CA . ALA A 1 213 ? -17.344 -7.588 26.264 1.00 67.25 213 ALA A CA 1
ATOM 1721 C C . ALA A 1 213 ? -16.603 -6.385 25.647 1.00 67.25 213 ALA A C 1
ATOM 1723 O O . ALA A 1 213 ? -16.463 -5.343 26.295 1.00 67.25 213 ALA A O 1
ATOM 1724 N N . LEU A 1 214 ? -16.152 -6.495 24.392 1.00 71.06 214 LEU A N 1
ATOM 1725 C CA . LEU A 1 214 ? -15.434 -5.428 23.687 1.00 71.06 214 LEU A CA 1
ATOM 1726 C C . LEU A 1 214 ? -16.369 -4.361 23.097 1.00 71.06 214 LEU A C 1
ATOM 1728 O O . LEU A 1 214 ? -16.059 -3.163 23.118 1.00 71.06 214 LEU A O 1
ATOM 1732 N N . VAL A 1 215 ? -17.513 -4.783 22.559 1.00 72.94 215 VAL A N 1
ATOM 1733 C CA . VAL A 1 215 ? -18.442 -3.922 21.818 1.00 72.94 215 VAL A CA 1
ATOM 1734 C C . VAL A 1 215 ? -19.454 -3.260 22.754 1.00 72.94 215 VAL A C 1
ATOM 1736 O O . VAL A 1 215 ? -19.730 -2.064 22.612 1.00 72.94 215 VAL A O 1
ATOM 1739 N N . ARG A 1 216 ? -19.967 -3.975 23.764 1.00 75.12 216 ARG A N 1
ATOM 1740 C CA . ARG A 1 216 ? -21.030 -3.495 24.662 1.00 75.12 216 ARG A CA 1
ATOM 1741 C C . ARG A 1 216 ? -20.703 -2.164 25.357 1.00 75.12 216 ARG A C 1
ATOM 1743 O O . ARG A 1 216 ? -21.566 -1.282 25.319 1.00 75.12 216 ARG A O 1
ATOM 1750 N N . PRO A 1 217 ? -19.492 -1.915 25.900 1.00 70.19 217 PRO A N 1
ATOM 1751 C CA . PRO A 1 217 ? -19.160 -0.614 26.490 1.00 70.19 217 PRO A CA 1
ATOM 1752 C C . PRO A 1 217 ? -19.260 0.543 25.484 1.00 70.19 217 PRO A C 1
ATOM 1754 O O . PRO A 1 217 ? -19.726 1.633 25.821 1.00 70.19 217 PRO A O 1
ATOM 1757 N N . GLN A 1 218 ? -18.867 0.308 24.227 1.00 71.00 218 GLN A N 1
ATOM 1758 C CA . GLN A 1 218 ? -18.916 1.317 23.165 1.00 71.00 218 GLN A CA 1
ATOM 1759 C C . GLN A 1 218 ? -20.354 1.595 22.712 1.00 71.00 218 GLN A C 1
ATOM 1761 O O . GLN A 1 218 ? -20.710 2.747 22.451 1.00 71.00 218 GLN A O 1
ATOM 1766 N N . MET A 1 219 ? -21.191 0.557 22.664 1.00 74.88 219 MET A N 1
ATOM 1767 C CA . MET A 1 219 ? -22.608 0.672 22.313 1.00 74.88 219 MET A CA 1
ATOM 1768 C C . MET A 1 219 ? -23.390 1.455 23.370 1.00 74.88 219 MET A C 1
ATOM 1770 O O . MET A 1 219 ? -24.176 2.335 23.015 1.00 74.88 219 MET A O 1
ATOM 1774 N N . VAL A 1 220 ? -23.102 1.230 24.658 1.00 69.69 220 VAL A N 1
ATOM 1775 C CA . VAL A 1 220 ? -23.680 2.008 25.769 1.00 69.69 220 VAL A CA 1
ATOM 1776 C C . VAL A 1 220 ? -23.301 3.488 25.657 1.00 69.69 220 VAL A C 1
ATOM 1778 O O . VAL A 1 220 ? -24.178 4.350 25.735 1.00 69.69 220 VAL A O 1
ATOM 1781 N N . LEU A 1 221 ? -22.026 3.803 25.386 1.00 69.00 221 LEU A N 1
ATOM 1782 C CA . LEU A 1 221 ? -21.568 5.188 25.185 1.00 69.00 221 LEU A CA 1
ATOM 1783 C C . LEU A 1 221 ? -22.274 5.881 24.012 1.00 69.00 221 LEU A C 1
ATOM 1785 O O . LEU A 1 221 ? -22.569 7.074 24.080 1.00 69.00 221 LEU A O 1
ATOM 1789 N N . ARG A 1 222 ? -22.551 5.140 22.933 1.00 73.75 222 ARG A N 1
ATOM 1790 C CA . ARG A 1 222 ? -23.184 5.662 21.713 1.00 73.75 222 ARG A CA 1
ATOM 1791 C C . ARG A 1 222 ? -24.711 5.554 21.711 1.00 73.75 222 ARG A C 1
ATOM 1793 O O . ARG A 1 222 ? -25.326 5.968 20.732 1.00 73.75 222 ARG A O 1
ATOM 1800 N N . ARG A 1 223 ? -25.321 5.040 22.789 1.00 74.25 223 ARG A N 1
ATOM 1801 C CA . ARG A 1 223 ? -26.767 4.758 22.904 1.00 74.25 223 ARG A CA 1
ATOM 1802 C C . ARG A 1 223 ? -27.301 3.889 21.757 1.00 74.25 223 ARG A C 1
ATOM 1804 O O . ARG A 1 223 ? -28.381 4.141 21.229 1.00 74.25 223 ARG A O 1
ATOM 1811 N N . GLN A 1 224 ? -26.526 2.889 21.349 1.00 65.62 224 GLN A N 1
ATOM 1812 C CA . GLN A 1 224 ? -26.891 1.962 20.280 1.00 65.62 224 GLN A CA 1
ATOM 1813 C C . GLN A 1 224 ? -27.311 0.609 20.864 1.00 65.62 224 GLN A C 1
ATOM 1815 O O . GLN A 1 224 ? -26.752 0.154 21.861 1.00 65.62 224 GLN A O 1
ATOM 1820 N N . LYS A 1 225 ? -28.305 -0.030 20.240 1.00 61.72 225 LYS A N 1
ATOM 1821 C CA . LYS A 1 225 ? -28.851 -1.322 20.672 1.00 61.72 225 LYS A CA 1
ATOM 1822 C C . LYS A 1 225 ? -28.053 -2.464 20.025 1.00 61.72 225 LYS A C 1
ATOM 1824 O O . LYS A 1 225 ? -27.892 -2.474 18.808 1.00 61.72 225 LYS A O 1
ATOM 1829 N N . PHE A 1 226 ? -27.556 -3.399 20.834 1.00 65.50 226 PHE A N 1
ATOM 1830 C CA . PH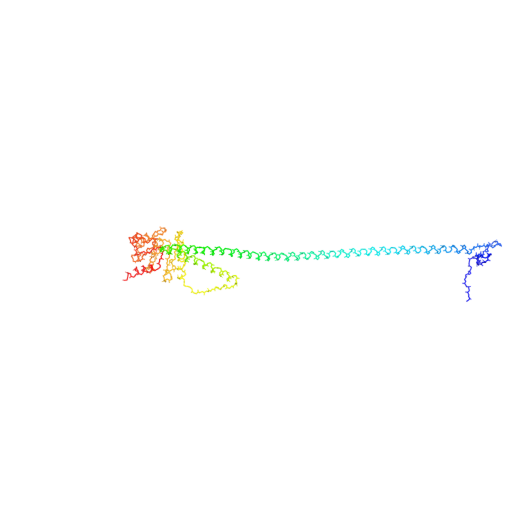E A 1 226 ? -26.833 -4.600 20.398 1.00 65.50 226 PHE A CA 1
ATOM 1831 C C . PHE A 1 226 ? -27.334 -5.802 21.206 1.00 65.50 226 PHE A C 1
ATOM 1833 O O . PHE A 1 226 ? -27.185 -5.824 22.430 1.00 65.50 226 PHE A O 1
ATOM 1840 N N . GLU A 1 227 ? -27.973 -6.760 20.534 1.00 68.38 227 GLU A N 1
ATOM 1841 C CA . GLU A 1 227 ? -28.600 -7.932 21.155 1.00 68.38 227 GLU A CA 1
ATOM 1842 C C . GLU A 1 227 ? -28.204 -9.210 20.406 1.00 68.38 227 GLU A C 1
ATOM 1844 O O . GLU A 1 227 ? -28.371 -9.293 19.192 1.00 68.38 227 GLU A O 1
ATOM 1849 N N . ILE A 1 228 ? -27.709 -10.209 21.145 1.00 69.19 228 ILE A N 1
ATOM 1850 C CA . ILE A 1 228 ? -27.350 -11.547 20.650 1.00 69.19 228 ILE A CA 1
ATOM 1851 C C . ILE A 1 228 ? -28.065 -12.575 21.538 1.00 69.19 228 ILE A C 1
ATOM 1853 O O . ILE A 1 228 ? -27.453 -13.215 22.376 1.00 69.19 228 ILE A O 1
ATOM 1857 N N . ILE A 1 229 ? -29.392 -12.676 21.443 1.00 74.69 229 ILE A N 1
ATOM 1858 C CA . ILE A 1 229 ? -30.171 -13.572 22.326 1.00 74.69 229 ILE A CA 1
ATOM 1859 C C . ILE A 1 229 ? -30.451 -14.914 21.641 1.00 74.69 229 ILE A C 1
ATOM 1861 O O . ILE A 1 229 ? -30.285 -15.969 22.241 1.00 74.69 229 ILE A O 1
ATOM 1865 N N . VAL A 1 230 ? -30.846 -14.877 20.366 1.00 74.06 230 VAL A N 1
ATOM 1866 C CA . VAL A 1 230 ? -31.292 -16.065 19.618 1.00 74.06 230 VAL A CA 1
ATOM 1867 C C . VAL A 1 230 ? -30.170 -17.084 19.447 1.00 74.06 230 VAL A C 1
ATOM 1869 O O . VAL A 1 230 ? -30.410 -18.277 19.599 1.00 74.06 230 VAL A O 1
ATOM 1872 N N . GLU A 1 231 ? -28.957 -16.624 19.143 1.00 75.19 231 GLU A N 1
ATOM 1873 C CA . GLU A 1 231 ? -27.833 -17.533 18.908 1.00 75.19 231 GLU A CA 1
ATOM 1874 C C . GLU A 1 231 ? -27.408 -18.227 20.202 1.00 75.19 231 GLU A C 1
ATOM 1876 O O . GLU A 1 231 ? -27.304 -19.447 20.232 1.00 75.19 231 GLU A O 1
ATOM 1881 N N . LEU A 1 232 ? -27.308 -17.472 21.301 1.00 75.00 232 LEU A N 1
ATOM 1882 C CA . LEU A 1 232 ? -26.979 -18.031 22.610 1.00 75.00 232 LEU A CA 1
ATOM 1883 C C . LEU A 1 232 ? -28.030 -19.055 23.075 1.00 75.00 232 LEU A C 1
ATOM 1885 O O . LEU A 1 232 ? -27.681 -20.098 23.612 1.00 75.00 232 LEU A O 1
ATOM 1889 N N . LEU A 1 233 ? -29.322 -18.804 22.834 1.00 80.06 233 LEU A N 1
ATOM 1890 C CA . LEU A 1 233 ? -30.381 -19.764 23.172 1.00 80.06 233 LEU A CA 1
ATOM 1891 C C . LEU A 1 233 ? -30.311 -21.044 22.328 1.00 80.06 233 LEU A C 1
ATOM 1893 O O . LEU A 1 233 ? -30.510 -22.137 22.858 1.00 80.06 233 LEU A O 1
ATOM 1897 N N . LYS A 1 234 ? -30.000 -20.932 21.032 1.00 81.19 234 LYS A N 1
ATOM 1898 C CA . LYS A 1 234 ? -29.818 -22.099 20.156 1.00 81.19 234 LYS A CA 1
ATOM 1899 C C . LYS A 1 234 ? -28.619 -22.949 20.560 1.00 81.19 234 LYS A C 1
ATOM 1901 O O . LYS A 1 234 ? -28.703 -24.171 20.484 1.00 81.19 234 LYS A O 1
ATOM 1906 N N . MET A 1 235 ? -27.531 -22.324 21.009 1.00 76.69 235 MET A N 1
ATOM 1907 C CA . MET A 1 235 ? -26.345 -23.032 21.509 1.00 76.69 235 MET A CA 1
ATOM 1908 C C . MET A 1 235 ? -26.656 -23.851 22.770 1.00 76.69 235 MET A C 1
ATOM 1910 O O . MET A 1 235 ? -26.139 -24.952 22.935 1.00 76.69 235 MET A O 1
ATOM 1914 N N . GLU A 1 236 ? -27.602 -23.389 23.589 1.00 79.00 236 GLU A N 1
ATOM 1915 C CA . GLU A 1 236 ? -28.139 -24.126 24.742 1.00 79.00 236 GLU A CA 1
ATOM 1916 C C . GLU A 1 236 ? -29.197 -25.184 24.369 1.00 79.00 236 GLU A C 1
ATOM 1918 O O . GLU A 1 236 ? -29.786 -25.818 25.244 1.00 79.00 236 GLU A O 1
ATOM 1923 N N . GLY A 1 237 ? -29.442 -25.394 23.072 1.00 82.00 237 GLY A N 1
ATOM 1924 C CA . GLY A 1 237 ? -30.362 -26.406 22.555 1.00 82.00 237 GLY A CA 1
ATOM 1925 C C . GLY A 1 237 ? -31.823 -25.962 22.452 1.00 82.00 237 GLY A C 1
ATOM 1926 O O . GLY A 1 237 ? -32.688 -26.811 22.242 1.00 82.00 237 GLY A O 1
ATOM 1927 N N . ALA A 1 238 ? -32.126 -24.666 22.590 1.00 84.00 238 ALA A N 1
ATOM 1928 C CA . ALA A 1 238 ? -33.485 -24.160 22.420 1.00 84.00 238 ALA A CA 1
ATOM 1929 C C . ALA A 1 238 ? -33.833 -23.932 20.939 1.00 84.00 238 ALA A C 1
ATOM 1931 O O . ALA A 1 238 ? -33.079 -23.315 20.184 1.00 84.00 238 ALA A O 1
ATOM 1932 N N . GLU A 1 239 ? -35.032 -24.344 20.531 1.00 86.06 239 GLU A N 1
ATOM 1933 C CA . GLU A 1 239 ? -35.619 -23.901 19.267 1.00 86.06 239 GLU A CA 1
ATOM 1934 C C . GLU A 1 239 ? -36.305 -22.546 19.474 1.00 86.06 239 GLU A C 1
ATOM 1936 O O . GLU A 1 239 ? -37.181 -22.391 20.324 1.00 86.06 239 GLU A O 1
ATOM 1941 N N . CYS A 1 240 ? -35.882 -21.529 18.721 1.00 86.25 240 CYS A N 1
ATOM 1942 C CA . CYS A 1 240 ? -36.376 -20.161 18.884 1.00 86.25 240 CYS A CA 1
ATOM 1943 C C . CYS A 1 240 ? -37.192 -19.713 17.670 1.00 86.25 240 CYS A C 1
ATOM 1945 O O . CYS A 1 240 ? -36.679 -19.681 16.551 1.00 86.25 240 CYS A O 1
ATOM 1947 N N . THR A 1 241 ? -38.424 -19.266 17.919 1.00 88.06 241 THR A N 1
ATOM 1948 C CA . THR A 1 241 ? -39.243 -18.525 16.949 1.00 88.06 241 THR A CA 1
ATOM 1949 C C . THR A 1 241 ? -39.245 -17.048 17.330 1.00 88.06 241 THR A C 1
ATOM 1951 O O . THR A 1 241 ? -39.582 -16.700 18.460 1.00 88.06 241 THR A O 1
ATOM 1954 N N . VAL A 1 242 ? -38.846 -16.171 16.406 1.00 88.56 242 VAL A N 1
ATOM 1955 C CA . VAL A 1 242 ? -38.687 -14.730 16.663 1.00 88.56 242 VAL A CA 1
ATOM 1956 C C . VAL A 1 242 ? -39.876 -13.962 16.097 1.00 88.56 242 VAL A C 1
ATOM 1958 O O . VAL A 1 242 ? -40.211 -14.120 14.927 1.00 88.56 242 VAL A O 1
ATOM 1961 N N . CYS A 1 243 ? -40.478 -13.102 16.918 1.00 87.94 243 CYS A N 1
ATOM 1962 C CA . CYS A 1 243 ? -41.548 -12.190 16.517 1.00 87.94 243 CYS A CA 1
ATOM 1963 C C . CYS A 1 243 ? -41.059 -10.739 16.613 1.00 87.94 243 CYS A C 1
ATOM 1965 O O . CYS A 1 243 ? -40.428 -10.364 17.598 1.00 87.94 243 CYS A O 1
ATOM 1967 N N . GLU A 1 244 ? -41.361 -9.910 15.610 1.00 85.56 244 GLU A N 1
ATOM 1968 C CA . GLU A 1 244 ? -40.876 -8.518 15.551 1.00 85.56 244 GLU A CA 1
ATOM 1969 C C . GLU A 1 244 ? -41.687 -7.535 16.415 1.00 85.56 244 GLU A C 1
ATOM 1971 O O . GLU A 1 244 ? -41.272 -6.394 16.622 1.00 85.56 244 GLU A O 1
ATOM 1976 N N . ASN A 1 245 ? -42.867 -7.941 16.889 1.00 89.50 245 ASN A N 1
ATOM 1977 C CA . ASN A 1 245 ? -43.740 -7.128 17.731 1.00 89.50 245 ASN A CA 1
ATOM 1978 C C . ASN A 1 245 ? -44.739 -7.991 18.519 1.00 89.50 245 ASN A C 1
ATOM 1980 O O . ASN A 1 245 ? -44.907 -9.182 18.240 1.00 89.50 245 ASN A O 1
ATOM 1984 N N . GLY A 1 246 ? -45.440 -7.368 19.472 1.00 89.50 246 GLY A N 1
ATOM 1985 C CA . GLY A 1 246 ? -46.413 -8.044 20.328 1.00 89.50 246 GLY A CA 1
ATOM 1986 C C . GLY A 1 246 ? -47.609 -8.641 19.582 1.00 89.50 246 GLY A C 1
ATOM 1987 O O . GLY A 1 246 ? -48.075 -9.711 19.956 1.00 89.50 246 GLY A O 1
ATOM 1988 N N . GLN A 1 247 ? -48.067 -8.013 18.494 1.00 92.44 247 GLN A N 1
ATOM 1989 C CA . GLN A 1 247 ? -49.215 -8.492 17.716 1.00 92.44 247 GLN A CA 1
ATOM 1990 C C . GLN A 1 247 ? -48.879 -9.820 17.026 1.00 92.44 247 GLN A C 1
ATOM 1992 O O . GLN A 1 247 ? -49.630 -10.785 17.145 1.00 92.44 247 GLN A O 1
ATOM 1997 N N . LEU A 1 248 ? -47.710 -9.899 16.383 1.00 92.38 248 LEU A N 1
ATOM 1998 C CA . LEU A 1 248 ? -47.220 -11.138 15.774 1.00 92.38 248 LEU A CA 1
ATOM 1999 C C . LEU A 1 248 ? -46.991 -12.234 16.819 1.00 92.38 248 LEU A C 1
ATOM 2001 O O . LEU A 1 248 ? -47.275 -13.398 16.546 1.00 92.38 248 LEU A O 1
ATOM 2005 N N . ALA A 1 249 ? -46.516 -11.877 18.016 1.00 92.56 249 ALA A N 1
ATOM 2006 C CA . ALA A 1 249 ? -46.345 -12.836 19.106 1.00 92.56 249 ALA A CA 1
ATOM 2007 C C . ALA A 1 249 ? -47.690 -13.440 19.554 1.00 92.56 249 ALA A C 1
ATOM 2009 O O . ALA A 1 249 ? -47.790 -14.655 19.721 1.00 92.56 249 ALA A O 1
ATOM 2010 N N . VAL A 1 250 ? -48.736 -12.615 19.686 1.00 94.00 250 VAL A N 1
ATOM 2011 C CA . VAL A 1 250 ? -50.099 -13.067 20.018 1.00 94.00 250 VAL A CA 1
ATOM 2012 C C . VAL A 1 250 ? -50.663 -13.963 18.917 1.00 94.00 250 VAL A C 1
ATOM 2014 O O . VAL A 1 250 ? -51.192 -15.032 19.218 1.00 94.00 250 VAL A O 1
ATOM 2017 N N . GLU A 1 251 ? -50.546 -13.557 17.652 1.00 94.31 251 GLU A N 1
ATOM 201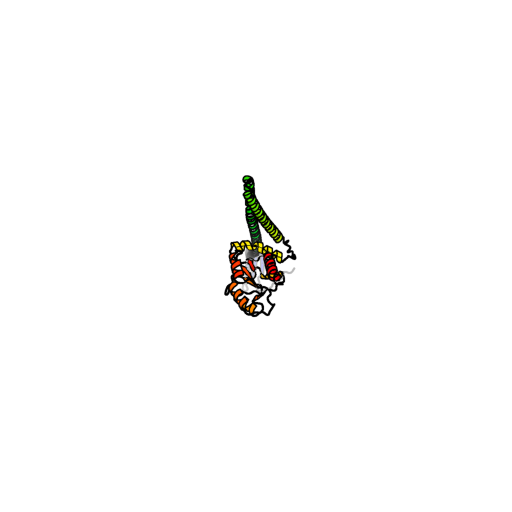8 C CA . GLU A 1 251 ? -51.023 -14.336 16.502 1.00 94.31 251 GLU A CA 1
ATOM 2019 C C . GLU A 1 251 ? -50.322 -15.693 16.414 1.00 94.31 251 GLU A C 1
ATOM 2021 O O . GLU A 1 251 ? -50.984 -16.722 16.284 1.00 94.31 251 GLU A O 1
ATOM 2026 N N . THR A 1 252 ? -48.996 -15.703 16.568 1.00 92.88 252 THR A N 1
ATOM 2027 C CA . THR A 1 252 ? -48.178 -16.923 16.535 1.00 92.88 252 THR A CA 1
ATOM 2028 C C . THR A 1 252 ? -48.549 -17.867 17.674 1.00 92.88 252 THR A C 1
ATOM 2030 O O . THR A 1 252 ? -48.736 -19.057 17.441 1.00 92.88 252 THR A O 1
ATOM 2033 N N . PHE A 1 253 ? -48.712 -17.351 18.896 1.00 93.81 253 PHE A N 1
ATOM 2034 C CA . PHE A 1 253 ? -49.116 -18.167 20.040 1.00 93.81 253 PHE A CA 1
ATOM 2035 C C . PHE A 1 253 ? -50.539 -18.718 19.882 1.00 93.81 253 PHE A C 1
ATOM 2037 O O . PHE A 1 253 ? -50.775 -19.902 20.101 1.00 93.81 253 PHE A O 1
ATOM 2044 N N . THR A 1 254 ? -51.487 -17.885 19.448 1.00 92.81 254 THR A N 1
ATOM 2045 C CA . THR A 1 254 ? -52.897 -18.285 19.294 1.00 92.81 254 THR A CA 1
ATOM 2046 C C . THR A 1 254 ? -53.080 -19.323 18.183 1.00 92.81 254 THR A C 1
ATOM 2048 O O . THR A 1 254 ? -53.971 -20.164 18.272 1.00 92.81 254 THR A O 1
ATOM 2051 N N . ALA A 1 255 ? -52.240 -19.277 17.145 1.00 91.81 255 ALA A N 1
ATOM 2052 C CA . ALA A 1 255 ? -52.234 -20.250 16.055 1.00 91.81 255 ALA A CA 1
ATOM 2053 C C . ALA A 1 255 ? -51.430 -21.529 16.362 1.00 91.81 255 ALA A C 1
ATOM 2055 O O . ALA A 1 255 ? -51.483 -22.469 15.569 1.00 91.81 255 ALA A O 1
ATOM 2056 N N . SER A 1 256 ? -50.666 -21.562 17.459 1.00 91.50 256 SER A N 1
ATOM 2057 C CA . SER A 1 256 ? -49.828 -22.711 17.811 1.00 91.50 256 SER A CA 1
ATOM 2058 C C . SER A 1 256 ? -50.646 -23.871 18.383 1.00 91.50 256 SER A C 1
ATOM 2060 O O . SER A 1 256 ? -51.718 -23.675 18.953 1.00 91.50 256 SER A O 1
ATOM 2062 N N . GLU A 1 257 ? -50.148 -25.097 18.211 1.00 89.50 257 GLU A N 1
ATOM 2063 C CA . GLU A 1 257 ? -50.720 -26.268 18.877 1.00 89.50 257 GLU A CA 1
ATOM 2064 C C . GLU A 1 257 ? -50.251 -26.331 20.338 1.00 89.50 257 GLU A C 1
ATOM 2066 O O . GLU A 1 257 ? -49.183 -25.818 20.697 1.00 89.50 257 GLU A O 1
ATOM 2071 N N . GLU A 1 258 ? -51.024 -27.009 21.185 1.00 86.00 258 GLU A N 1
ATOM 2072 C CA . GLU A 1 258 ? -50.684 -27.202 22.594 1.00 86.00 258 GLU A CA 1
ATOM 2073 C C . GLU A 1 258 ? -49.277 -27.812 22.756 1.00 86.00 258 GLU A C 1
ATOM 2075 O O . GLU A 1 258 ? -48.892 -28.719 22.023 1.00 86.00 258 GLU A O 1
ATOM 2080 N N . ASN A 1 259 ? -48.504 -27.321 23.730 1.00 82.94 259 ASN A N 1
ATOM 2081 C CA . ASN A 1 259 ? -47.122 -27.735 24.026 1.00 82.94 259 ASN A CA 1
ATOM 2082 C C . ASN A 1 259 ? -46.059 -27.454 22.945 1.00 82.94 259 ASN A C 1
ATOM 2084 O O . ASN A 1 259 ? -44.903 -27.826 23.146 1.00 82.94 259 ASN A O 1
ATOM 2088 N N . THR A 1 260 ? -46.396 -26.750 21.859 1.00 86.88 260 THR A N 1
ATOM 2089 C CA . THR A 1 260 ? -45.406 -26.306 20.854 1.00 86.88 260 THR A CA 1
ATOM 2090 C C . THR A 1 260 ? -44.492 -25.207 21.396 1.00 86.88 260 THR A C 1
ATOM 2092 O O . THR A 1 260 ? -43.312 -25.142 21.066 1.00 86.88 260 THR A O 1
ATOM 2095 N N . ILE A 1 261 ? -45.041 -24.325 22.234 1.00 89.44 261 ILE A N 1
ATOM 2096 C CA . ILE A 1 261 ? -44.311 -23.235 22.882 1.00 89.44 261 ILE A CA 1
ATOM 2097 C C . ILE A 1 261 ? -44.283 -23.530 24.378 1.00 89.44 261 ILE A C 1
ATOM 2099 O O . ILE A 1 261 ? -45.334 -23.702 24.993 1.00 89.44 261 ILE A O 1
ATOM 2103 N N . ASN A 1 262 ? -43.086 -23.585 24.966 1.00 90.69 262 ASN A N 1
ATOM 2104 C CA . ASN A 1 262 ? -42.906 -23.898 26.391 1.00 90.69 262 ASN A CA 1
ATOM 2105 C C . ASN A 1 262 ? -42.552 -22.669 27.242 1.00 90.69 262 ASN A C 1
ATOM 2107 O O . ASN A 1 262 ? -42.672 -22.717 28.464 1.00 90.69 262 ASN A O 1
ATOM 2111 N N . LEU A 1 263 ? -42.118 -21.575 26.611 1.00 91.44 263 LEU A N 1
ATOM 2112 C CA . LEU A 1 263 ? -41.701 -20.335 27.261 1.00 91.44 263 LEU A CA 1
ATOM 2113 C C . LEU A 1 263 ? -41.806 -19.172 26.271 1.00 91.44 263 LEU A C 1
ATOM 2115 O O . LEU A 1 263 ? -41.473 -19.333 25.098 1.00 91.44 263 LEU A O 1
ATOM 2119 N N . ILE A 1 264 ? -42.199 -17.990 26.748 1.00 92.75 264 ILE A N 1
ATOM 2120 C CA . ILE A 1 264 ? -42.163 -16.752 25.964 1.00 92.75 264 ILE A CA 1
ATOM 2121 C C . ILE A 1 264 ? -41.213 -15.758 26.636 1.00 92.75 264 ILE A C 1
ATOM 2123 O O . ILE A 1 264 ? -41.441 -15.341 27.770 1.00 92.75 264 ILE A O 1
ATOM 2127 N N . LEU A 1 265 ? -40.163 -15.347 25.922 1.00 91.19 265 LEU A N 1
ATOM 2128 C CA . LEU A 1 265 ? -39.346 -14.187 26.285 1.00 91.19 265 LEU A CA 1
ATOM 2129 C C . LEU A 1 265 ? -39.926 -12.958 25.579 1.00 91.19 265 LEU A C 1
ATOM 2131 O O . LEU A 1 265 ? -39.901 -12.882 24.352 1.00 91.19 265 LEU A O 1
ATOM 2135 N N . MET A 1 266 ? -40.479 -12.016 26.341 1.00 91.12 266 MET A N 1
ATOM 2136 C CA . MET A 1 266 ? -41.270 -10.906 25.803 1.00 91.12 266 MET A CA 1
ATOM 2137 C C . MET A 1 266 ? -40.590 -9.566 26.070 1.00 91.12 266 MET A C 1
ATOM 2139 O O . MET A 1 266 ? -40.495 -9.149 27.219 1.00 91.12 266 MET A O 1
ATOM 2143 N N . ASP A 1 267 ? -40.169 -8.845 25.029 1.00 89.19 267 ASP A N 1
ATOM 2144 C CA . ASP A 1 267 ? -39.728 -7.454 25.198 1.00 89.19 267 ASP A CA 1
ATOM 2145 C C . ASP A 1 267 ? -40.906 -6.574 25.639 1.00 89.19 267 ASP A C 1
ATOM 2147 O O . ASP A 1 267 ? -41.981 -6.596 25.041 1.00 89.19 267 ASP A O 1
ATOM 2151 N N . VAL A 1 268 ? -40.717 -5.787 26.699 1.00 86.75 268 VAL A N 1
ATOM 2152 C CA . VAL A 1 268 ? -41.746 -4.855 27.174 1.00 86.75 268 VAL A CA 1
ATOM 2153 C C . VAL A 1 268 ? -41.978 -3.733 26.162 1.00 86.75 268 VAL A C 1
ATOM 2155 O O . VAL A 1 268 ? -43.123 -3.347 25.920 1.00 86.75 268 VAL A O 1
ATOM 2158 N N . GLN A 1 269 ? -40.915 -3.220 25.540 1.00 82.88 269 GLN A N 1
ATOM 2159 C CA . GLN A 1 269 ? -41.001 -2.099 24.607 1.00 82.88 269 GLN A CA 1
ATOM 2160 C C . GLN A 1 269 ? -40.826 -2.574 23.167 1.00 82.88 269 GLN A C 1
ATOM 2162 O O . GLN A 1 269 ? -39.712 -2.716 22.668 1.00 82.88 269 GLN A O 1
ATOM 2167 N N . MET A 1 270 ? -41.954 -2.762 22.485 1.00 86.12 270 MET A N 1
ATOM 2168 C CA . MET A 1 270 ? -42.021 -3.156 21.080 1.00 86.12 270 MET A CA 1
ATOM 2169 C C . MET A 1 270 ? -42.917 -2.200 20.279 1.00 86.12 270 MET A C 1
ATOM 2171 O O . MET A 1 270 ? -43.840 -1.607 20.844 1.00 86.12 270 MET A O 1
ATOM 2175 N N . PRO A 1 271 ? -42.666 -2.026 18.967 1.00 74.50 271 PRO A N 1
ATOM 2176 C CA . PRO A 1 271 ? -43.568 -1.292 18.082 1.00 74.50 271 PRO A CA 1
ATOM 2177 C C . PRO A 1 271 ? -44.907 -2.031 17.913 1.00 74.50 271 PRO A C 1
ATOM 2179 O O . PRO A 1 271 ? -44.990 -3.229 18.156 1.00 74.50 271 PRO A O 1
ATOM 2182 N N . VAL A 1 272 ? -45.940 -1.331 17.428 1.00 90.81 272 VAL A N 1
ATOM 2183 C CA . VAL A 1 272 ? -47.305 -1.845 17.156 1.00 90.81 272 VAL A CA 1
ATOM 2184 C C . VAL A 1 272 ? -48.093 -2.248 18.409 1.00 90.81 272 VAL A C 1
ATOM 2186 O O . VAL A 1 272 ? -49.135 -1.657 18.665 1.00 90.81 272 VAL A O 1
ATOM 2189 N N . MET A 1 273 ? -47.599 -3.219 19.174 1.00 89.25 273 MET A N 1
ATOM 2190 C CA . MET A 1 273 ? -48.190 -3.708 20.419 1.00 89.25 273 MET A CA 1
ATOM 2191 C C . MET A 1 273 ? -47.065 -3.964 21.419 1.00 89.25 273 MET A C 1
ATOM 2193 O O . MET A 1 273 ? -46.116 -4.693 21.112 1.00 89.25 273 MET A O 1
ATOM 2197 N N . ASN A 1 274 ? -47.170 -3.358 22.602 1.00 89.38 274 ASN A N 1
ATOM 2198 C CA . ASN A 1 274 ? -46.154 -3.504 23.645 1.00 89.38 274 ASN A CA 1
ATOM 2199 C C . ASN A 1 274 ? -46.279 -4.858 24.374 1.00 89.38 274 ASN A C 1
ATOM 2201 O O . ASN A 1 274 ? -47.282 -5.561 24.245 1.00 89.38 274 ASN A O 1
ATOM 2205 N N . GLY A 1 275 ? -45.260 -5.235 25.152 1.00 88.62 275 GLY A N 1
ATOM 2206 C CA . GLY A 1 275 ? -45.231 -6.537 25.827 1.00 88.62 275 GLY A CA 1
ATOM 2207 C C . GLY A 1 275 ? -46.360 -6.734 26.847 1.00 88.62 275 GLY A C 1
ATOM 2208 O O . GLY A 1 275 ? -46.857 -7.849 27.002 1.00 88.62 275 GLY A O 1
ATOM 2209 N N . TYR A 1 276 ? -46.817 -5.663 27.505 1.00 88.75 276 TYR A N 1
ATOM 2210 C CA . TYR A 1 276 ? -47.921 -5.728 28.470 1.00 88.75 276 TYR A CA 1
ATOM 2211 C C . TYR A 1 276 ? -49.270 -5.985 27.788 1.00 88.75 276 TYR A C 1
ATOM 2213 O O . TYR A 1 276 ? -50.066 -6.797 28.261 1.00 88.75 276 TYR A O 1
ATOM 2221 N N . GLU A 1 277 ? -49.526 -5.315 26.667 1.00 91.00 277 GLU A N 1
ATOM 2222 C CA . GLU A 1 277 ? -50.706 -5.532 25.826 1.00 91.00 277 GLU A CA 1
ATOM 2223 C C . GLU A 1 277 ? -50.702 -6.940 25.230 1.00 91.00 277 GLU A C 1
ATOM 2225 O O . GLU A 1 277 ? -51.713 -7.639 25.308 1.00 91.00 277 GLU A O 1
ATOM 2230 N N . ALA A 1 278 ? -49.552 -7.378 24.709 1.00 93.25 278 ALA A N 1
ATOM 2231 C CA . ALA A 1 278 ? -49.381 -8.705 24.129 1.00 93.25 278 ALA A CA 1
ATOM 2232 C C . ALA A 1 278 ? -49.648 -9.808 25.152 1.00 93.25 278 ALA A C 1
ATOM 2234 O O . ALA A 1 278 ? -50.377 -10.755 24.870 1.00 93.25 278 ALA A O 1
ATOM 2235 N N . MET A 1 279 ? -49.121 -9.675 26.368 1.00 92.12 279 MET A N 1
ATOM 2236 C CA . MET A 1 279 ? -49.368 -10.659 27.413 1.00 92.12 279 MET A CA 1
ATOM 2237 C C . MET A 1 279 ? -50.846 -10.690 27.828 1.00 92.12 279 MET A C 1
ATOM 2239 O O . MET A 1 279 ? -51.418 -11.776 27.900 1.00 92.12 279 MET A O 1
ATOM 2243 N N . LYS A 1 280 ? -51.513 -9.539 28.000 1.00 91.12 280 LYS A N 1
ATOM 2244 C CA . LYS A 1 280 ? -52.963 -9.510 28.283 1.00 91.12 280 LYS A CA 1
ATOM 2245 C C . LYS A 1 280 ? -53.778 -10.176 27.172 1.00 91.12 280 LYS A C 1
ATOM 2247 O O . LYS A 1 280 ? -54.728 -10.907 27.460 1.00 91.12 280 LYS A O 1
ATOM 2252 N N . ALA A 1 281 ? -53.396 -9.952 25.916 1.00 92.94 281 ALA A N 1
ATOM 2253 C CA . ALA A 1 281 ? -54.018 -10.587 24.761 1.00 92.94 281 ALA A CA 1
ATOM 2254 C C . ALA A 1 281 ? -53.767 -12.106 24.735 1.00 92.94 281 ALA A C 1
ATOM 2256 O O . ALA A 1 281 ? -54.711 -12.862 24.527 1.00 92.94 281 ALA A O 1
ATOM 2257 N N . ILE A 1 282 ? -52.546 -12.562 25.043 1.00 93.06 282 ILE A N 1
ATOM 2258 C CA . ILE A 1 282 ? -52.207 -13.988 25.188 1.00 93.06 282 ILE A CA 1
ATOM 2259 C C . ILE A 1 282 ? -53.060 -14.636 26.281 1.00 93.06 282 ILE A C 1
ATOM 2261 O O . ILE A 1 282 ? -53.711 -15.644 26.007 1.00 93.06 282 ILE A O 1
ATOM 2265 N N . ARG A 1 283 ? -53.136 -14.038 27.480 1.00 91.19 283 ARG A N 1
ATOM 2266 C CA . ARG A 1 283 ? -53.961 -14.549 28.592 1.00 91.19 283 ARG A CA 1
ATOM 2267 C C . ARG A 1 283 ? -55.455 -14.605 28.243 1.00 91.19 283 ARG A C 1
ATOM 2269 O O . ARG A 1 283 ? -56.163 -15.459 28.759 1.00 91.19 283 ARG A O 1
ATOM 2276 N N . SER A 1 284 ? -55.921 -13.745 27.335 1.00 91.19 284 SER A N 1
ATOM 2277 C CA . SER A 1 284 ? -57.326 -13.674 26.900 1.00 91.19 284 SER A CA 1
ATOM 2278 C C . SER A 1 284 ? -57.625 -14.431 25.593 1.00 91.19 284 SER A C 1
ATOM 2280 O O . SER A 1 284 ? -58.760 -14.401 25.125 1.00 91.19 284 SER A O 1
ATOM 2282 N N . SER A 1 285 ? -56.633 -15.096 24.986 1.00 90.00 285 SER A N 1
ATOM 2283 C CA . SER A 1 285 ? -56.726 -15.687 23.635 1.00 90.00 285 SER A CA 1
ATOM 2284 C C . SER A 1 285 ? -57.587 -16.954 23.543 1.00 90.00 285 SER A C 1
ATOM 2286 O O . SER A 1 285 ? -57.901 -17.407 22.444 1.00 90.00 285 SER A O 1
ATOM 2288 N N . GLY A 1 286 ? -57.962 -17.549 24.681 1.00 86.81 286 GLY A N 1
ATOM 2289 C CA . GLY A 1 286 ? -58.696 -18.818 24.735 1.00 86.81 286 GLY A CA 1
ATOM 2290 C C . GLY A 1 286 ? -57.860 -20.050 24.364 1.00 86.81 286 GLY A C 1
ATOM 2291 O O . GLY A 1 286 ? -58.400 -21.154 24.319 1.00 86.81 286 GLY A O 1
ATOM 2292 N N . HIS A 1 287 ? -56.557 -19.884 24.111 1.00 91.69 287 HIS A N 1
ATOM 2293 C CA . HIS A 1 287 ? -55.631 -20.991 23.882 1.00 91.69 287 HIS A CA 1
ATOM 2294 C C . HIS A 1 287 ? -55.503 -21.861 25.155 1.00 91.69 287 HIS A C 1
ATOM 2296 O O . HIS A 1 287 ? -55.425 -21.299 26.249 1.00 91.69 287 HIS A O 1
ATOM 2302 N N . PRO A 1 288 ? -55.421 -23.206 25.069 1.00 89.69 288 PRO A N 1
ATOM 2303 C CA . PRO A 1 288 ? -55.353 -24.080 26.252 1.00 89.69 288 PRO A CA 1
ATOM 2304 C C . PRO A 1 288 ? -54.196 -23.764 27.212 1.00 89.69 288 PRO A C 1
ATOM 2306 O O . PRO A 1 288 ? -54.334 -23.901 28.423 1.00 89.69 288 PRO A O 1
ATOM 2309 N N . MET A 1 289 ? -53.068 -23.286 26.676 1.00 91.00 289 MET A N 1
ATOM 2310 C CA . MET A 1 289 ? -51.897 -22.858 27.458 1.00 91.00 289 MET A CA 1
ATOM 2311 C C . MET A 1 289 ? -51.899 -21.370 27.822 1.00 91.00 289 MET A C 1
ATOM 2313 O O . MET A 1 289 ? -50.922 -20.887 28.384 1.00 91.00 289 MET A O 1
ATOM 2317 N N . ALA A 1 290 ? -52.947 -20.609 27.492 1.00 89.25 290 ALA A N 1
ATOM 2318 C CA . ALA A 1 290 ? -52.978 -19.163 27.716 1.00 89.25 290 ALA A CA 1
ATOM 2319 C C . ALA A 1 290 ? -52.741 -18.798 29.186 1.00 89.25 290 ALA A C 1
ATOM 2321 O O . ALA A 1 290 ? -51.996 -17.863 29.457 1.00 89.25 290 ALA A O 1
ATOM 2322 N N . GLU A 1 291 ? -53.317 -19.542 30.130 1.00 87.50 291 GLU A N 1
ATOM 2323 C CA . GLU A 1 291 ? -53.169 -19.274 31.568 1.00 87.50 291 GLU A CA 1
ATOM 2324 C C . GLU A 1 291 ? -51.855 -19.812 32.152 1.00 87.50 291 GLU A C 1
ATOM 2326 O O . GLU A 1 291 ? -51.343 -19.264 33.125 1.00 87.50 291 GLU A O 1
ATOM 2331 N N . THR A 1 292 ? -51.293 -20.869 31.562 1.00 88.06 292 THR A N 1
ATOM 2332 C CA . THR A 1 292 ? -50.183 -21.636 32.148 1.00 88.06 292 THR A CA 1
ATOM 2333 C C . THR A 1 292 ? -48.837 -21.397 31.473 1.00 88.06 292 THR A C 1
ATOM 2335 O O . THR A 1 292 ? -47.808 -21.741 32.058 1.00 88.06 292 THR A O 1
ATOM 2338 N N . ILE A 1 293 ? -48.801 -20.805 30.273 1.00 90.81 293 ILE A N 1
ATOM 2339 C CA . ILE A 1 293 ? -47.544 -20.550 29.567 1.00 90.81 293 ILE A CA 1
ATOM 2340 C C . ILE A 1 293 ? -46.692 -19.554 30.367 1.00 90.81 293 ILE A C 1
ATOM 2342 O O . ILE A 1 293 ? -47.199 -18.485 30.732 1.00 90.81 293 ILE A O 1
ATOM 2346 N N . PRO A 1 294 ? -45.418 -19.862 30.667 1.00 92.25 294 PRO A N 1
ATOM 2347 C CA . PRO A 1 294 ? -44.555 -18.906 31.326 1.00 92.25 294 PRO A CA 1
ATOM 2348 C C . PRO A 1 294 ? -44.115 -17.784 30.383 1.00 92.25 294 PRO A C 1
ATOM 2350 O O . PRO A 1 294 ? -43.638 -18.036 29.274 1.00 92.25 294 PRO A O 1
ATOM 2353 N N . ILE A 1 295 ? -44.273 -16.540 30.833 1.00 92.75 295 ILE A N 1
ATOM 2354 C CA . ILE A 1 295 ? -43.902 -15.324 30.108 1.00 92.75 295 ILE A CA 1
ATOM 2355 C C . ILE A 1 295 ? -42.895 -14.549 30.959 1.00 92.75 295 ILE A C 1
ATOM 2357 O O . ILE A 1 295 ? -43.228 -14.075 32.045 1.00 92.75 295 ILE A O 1
ATOM 2361 N N . ILE A 1 296 ? -41.667 -14.415 30.460 1.00 91.88 296 ILE A N 1
ATOM 2362 C CA . ILE A 1 296 ? -40.590 -13.658 31.105 1.00 91.88 296 ILE A CA 1
ATOM 2363 C C . ILE A 1 296 ? -40.436 -12.318 30.386 1.00 91.88 296 ILE A C 1
ATOM 2365 O O . ILE A 1 296 ? -40.166 -12.273 29.184 1.00 91.88 296 ILE A O 1
ATOM 2369 N N . ALA A 1 297 ? -40.586 -11.225 31.128 1.00 89.44 297 ALA A N 1
ATOM 2370 C CA . ALA A 1 297 ? -40.408 -9.872 30.621 1.00 89.44 297 ALA A CA 1
ATOM 2371 C C . ALA A 1 297 ? -38.929 -9.582 30.330 1.00 89.44 297 ALA A C 1
ATOM 2373 O O . ALA A 1 297 ? -38.078 -9.818 31.180 1.00 89.44 297 ALA A O 1
ATOM 2374 N N . MET A 1 298 ? -38.612 -8.993 29.182 1.00 87.31 298 MET A N 1
ATOM 2375 C CA . MET 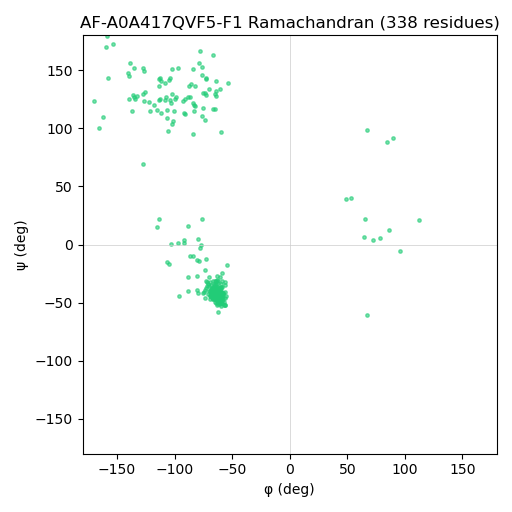A 1 298 ? -37.306 -8.401 28.905 1.00 87.31 298 MET A CA 1
ATOM 2376 C C . MET A 1 298 ? -37.419 -6.883 29.039 1.00 87.31 298 MET A C 1
ATOM 2378 O O . MET A 1 298 ? -37.969 -6.207 28.164 1.00 87.31 298 MET A O 1
ATOM 2382 N N . THR A 1 299 ? -36.914 -6.333 30.142 1.00 82.56 299 THR A N 1
ATOM 2383 C CA . THR A 1 299 ? -37.030 -4.901 30.471 1.00 82.56 299 THR A CA 1
ATOM 2384 C C . THR A 1 299 ? -35.772 -4.142 30.058 1.00 82.56 299 THR A C 1
ATOM 2386 O O . THR A 1 299 ? -34.689 -4.710 29.981 1.00 82.56 299 THR A O 1
ATOM 2389 N N . ALA A 1 300 ? -35.876 -2.847 29.749 1.00 70.62 300 ALA A N 1
ATOM 2390 C CA . ALA A 1 300 ? -34.703 -2.027 29.410 1.00 70.62 300 ALA A CA 1
ATOM 2391 C C . ALA A 1 300 ? -33.903 -1.570 30.647 1.00 70.62 300 ALA A C 1
ATOM 2393 O O . ALA A 1 300 ? -32.778 -1.098 30.500 1.00 70.62 300 ALA A O 1
ATOM 2394 N N . ASN A 1 301 ? -34.483 -1.689 31.845 1.00 62.41 301 ASN A N 1
ATOM 2395 C CA . ASN A 1 301 ? -33.906 -1.238 33.104 1.00 62.41 301 ASN A CA 1
ATOM 2396 C C . ASN A 1 301 ? -34.171 -2.272 34.211 1.00 62.41 301 ASN A C 1
ATOM 2398 O O . ASN A 1 301 ? -35.222 -2.909 34.247 1.00 62.41 301 ASN A O 1
ATOM 2402 N N . ALA A 1 302 ? -33.218 -2.423 35.133 1.00 55.66 302 ALA A N 1
ATOM 2403 C CA . ALA A 1 302 ? -33.329 -3.305 36.302 1.00 55.66 302 ALA A CA 1
ATOM 2404 C C . ALA A 1 302 ? -33.963 -2.605 37.526 1.00 55.66 302 ALA A C 1
ATOM 2406 O O . ALA A 1 302 ? -33.793 -3.053 38.660 1.00 55.66 302 ALA A O 1
ATOM 2407 N N . PHE A 1 303 ? -34.624 -1.458 37.329 1.00 56.75 303 PHE A N 1
ATOM 2408 C CA . PHE A 1 303 ? -35.257 -0.720 38.423 1.00 56.75 303 PHE A CA 1
ATOM 2409 C C . PHE A 1 303 ? -36.560 -1.401 38.857 1.00 56.75 303 PHE A C 1
ATOM 2411 O O . PHE A 1 303 ? -37.292 -1.957 38.046 1.00 56.75 303 PHE A O 1
ATOM 2418 N N . VAL A 1 304 ? -36.851 -1.322 40.157 1.00 54.78 304 VAL A N 1
ATOM 2419 C CA . VAL A 1 304 ? -37.949 -2.032 40.846 1.00 54.78 304 VAL A CA 1
ATOM 2420 C C . VAL A 1 304 ? -39.344 -1.710 40.284 1.00 54.78 304 VAL A C 1
ATOM 2422 O O . VAL A 1 304 ? -40.251 -2.530 40.413 1.00 54.78 304 VAL A O 1
ATOM 2425 N N . GLU A 1 305 ? -39.508 -0.550 39.648 1.00 55.12 305 GLU A N 1
ATOM 2426 C CA . GLU A 1 305 ? -40.768 -0.096 39.043 1.00 55.12 305 GLU A CA 1
ATOM 2427 C C . GLU A 1 305 ? -41.146 -0.935 37.808 1.00 55.12 305 GLU A C 1
ATOM 2429 O O . GLU A 1 305 ? -42.250 -1.469 37.767 1.00 55.12 305 GLU A O 1
ATOM 2434 N N . ASP A 1 306 ? -40.204 -1.188 36.885 1.00 61.00 306 ASP A N 1
ATOM 2435 C CA . ASP A 1 306 ? -40.438 -2.045 35.704 1.00 61.00 306 ASP A CA 1
ATOM 2436 C C . ASP A 1 306 ? -40.749 -3.506 36.103 1.00 61.00 306 ASP A C 1
ATOM 2438 O O . ASP A 1 306 ? -41.438 -4.230 35.384 1.00 61.00 306 ASP A O 1
ATOM 2442 N N . ILE A 1 307 ? -40.249 -3.947 37.265 1.00 66.44 307 ILE A N 1
ATOM 2443 C CA . ILE A 1 307 ? -40.492 -5.290 37.815 1.00 66.44 307 ILE A CA 1
ATOM 2444 C C . ILE A 1 307 ? -41.922 -5.408 38.344 1.00 66.44 307 ILE A C 1
ATOM 2446 O O . ILE A 1 307 ? -42.588 -6.408 38.076 1.00 66.44 307 ILE A O 1
ATOM 2450 N N . HIS A 1 308 ? -42.386 -4.405 39.096 1.00 70.38 308 HIS A N 1
ATOM 2451 C CA . HIS A 1 308 ? -43.759 -4.381 39.599 1.00 70.38 308 HIS A CA 1
ATOM 2452 C C . HIS A 1 308 ? -44.754 -4.326 38.449 1.00 70.38 308 HIS A C 1
ATOM 2454 O O . HIS A 1 308 ? -45.659 -5.148 38.418 1.00 70.38 308 HIS A O 1
ATOM 2460 N N . ASP A 1 309 ? -44.532 -3.460 37.460 1.00 71.81 309 ASP A N 1
ATOM 2461 C CA . ASP A 1 309 ? -45.437 -3.333 36.318 1.00 71.81 309 ASP A CA 1
ATOM 2462 C C . ASP A 1 309 ? -45.537 -4.638 35.507 1.00 71.81 309 ASP A C 1
ATOM 2464 O O . ASP A 1 309 ? -46.624 -5.014 35.066 1.00 71.81 309 ASP A O 1
ATOM 2468 N N . ALA A 1 310 ? -44.431 -5.376 35.346 1.00 71.31 310 ALA A N 1
ATOM 2469 C CA . ALA A 1 310 ? -44.433 -6.680 34.682 1.00 71.31 310 ALA A CA 1
ATOM 2470 C C . ALA A 1 310 ? -45.187 -7.760 35.468 1.00 71.31 310 ALA A C 1
ATOM 2472 O O . ALA A 1 310 ? -45.982 -8.505 34.883 1.00 71.31 310 ALA A O 1
ATOM 2473 N N . LEU A 1 311 ? -44.976 -7.828 36.783 1.00 75.81 311 LEU A N 1
ATOM 2474 C CA . LEU A 1 311 ? -45.671 -8.777 37.653 1.00 75.81 311 LEU A CA 1
ATOM 2475 C C . LEU A 1 311 ? -47.166 -8.440 37.770 1.00 75.81 311 LEU A C 1
ATOM 2477 O O . LEU A 1 311 ? -48.002 -9.325 37.600 1.00 75.81 311 LEU A O 1
ATOM 2481 N N . ASP A 1 312 ? -47.508 -7.166 37.967 1.00 77.06 312 ASP A N 1
ATOM 2482 C CA . ASP A 1 312 ? -48.885 -6.664 38.063 1.00 77.06 312 ASP A CA 1
ATOM 2483 C C . ASP A 1 312 ? -49.659 -6.868 36.759 1.00 77.06 312 ASP A C 1
ATOM 2485 O O . ASP A 1 312 ? -50.876 -7.072 36.764 1.00 77.06 312 ASP A O 1
ATOM 2489 N N . ALA A 1 313 ? -48.962 -6.841 35.622 1.00 73.00 313 ALA A N 1
ATOM 2490 C CA . ALA A 1 313 ? -49.576 -7.146 34.346 1.00 73.00 313 ALA A CA 1
ATOM 2491 C C . ALA A 1 313 ? -49.931 -8.646 34.228 1.00 73.00 313 ALA A C 1
ATOM 2493 O O . ALA A 1 313 ? -50.881 -8.964 33.511 1.00 73.00 313 ALA A O 1
ATOM 2494 N N . GLY A 1 314 ? -49.210 -9.550 34.913 1.00 78.94 314 GLY A N 1
ATOM 2495 C CA . GLY A 1 314 ? -49.398 -11.010 34.847 1.00 78.94 314 GLY A CA 1
ATOM 2496 C C . GLY A 1 314 ? -48.254 -11.800 34.187 1.00 78.94 314 GLY A C 1
ATOM 2497 O O . GLY A 1 314 ? -48.485 -12.914 33.702 1.00 78.94 314 GLY A O 1
ATOM 2498 N N . MET A 1 315 ? -47.044 -11.228 34.118 1.00 85.62 315 MET A N 1
ATOM 2499 C CA . MET A 1 315 ? -45.826 -11.944 33.706 1.00 85.62 315 MET A CA 1
ATOM 2500 C C . MET A 1 315 ? -45.212 -12.699 34.892 1.00 85.62 315 MET A C 1
ATOM 2502 O O . MET A 1 315 ? -45.357 -12.298 36.042 1.00 85.62 315 MET A O 1
ATOM 2506 N N . ASP A 1 316 ? -44.521 -13.800 34.610 1.00 88.69 316 ASP A N 1
ATOM 2507 C CA . ASP A 1 316 ? -44.071 -14.758 35.628 1.00 88.69 316 ASP A CA 1
ATOM 2508 C C . ASP A 1 316 ? -42.695 -14.417 36.212 1.00 88.69 316 ASP A C 1
ATOM 2510 O O . ASP A 1 316 ? -42.387 -14.759 37.353 1.00 88.69 316 ASP A O 1
ATOM 2514 N N . ALA A 1 317 ? -41.859 -13.744 35.423 1.00 88.62 317 ALA A N 1
ATOM 2515 C CA . ALA A 1 317 ? -40.570 -13.214 35.843 1.00 88.62 317 ALA A CA 1
ATOM 2516 C C . ALA A 1 317 ? -40.120 -12.089 34.903 1.00 88.62 317 ALA A C 1
ATOM 2518 O O . ALA A 1 317 ? -40.795 -11.766 33.924 1.00 88.62 317 ALA A O 1
ATOM 2519 N N . HIS A 1 318 ? -38.953 -11.511 35.178 1.00 88.44 318 HIS A N 1
ATOM 2520 C CA . HIS A 1 318 ? -38.320 -10.523 34.314 1.00 88.44 318 HIS A CA 1
ATOM 2521 C C . HIS A 1 318 ? -36.811 -10.772 34.222 1.00 88.44 318 HIS A C 1
ATOM 2523 O O . HIS A 1 318 ? -36.208 -11.343 35.128 1.00 88.44 318 HIS A O 1
ATOM 2529 N N . VAL A 1 319 ? -36.205 -10.301 33.137 1.00 87.12 319 VAL A N 1
ATOM 2530 C CA . VAL A 1 319 ? -34.764 -10.261 32.905 1.00 87.12 319 VAL A CA 1
ATOM 2531 C C . VAL A 1 319 ? -34.426 -8.895 32.319 1.00 87.12 319 VAL A C 1
ATOM 2533 O O . VAL A 1 319 ? -35.047 -8.437 31.358 1.00 87.12 319 VAL A O 1
ATOM 2536 N N . ALA A 1 320 ? -33.442 -8.221 32.909 1.00 83.31 320 ALA A N 1
ATOM 2537 C CA . ALA A 1 320 ? -32.993 -6.930 32.412 1.00 83.31 320 ALA A CA 1
ATOM 2538 C C . ALA A 1 320 ? -32.196 -7.095 31.112 1.00 83.31 320 ALA A C 1
ATOM 2540 O O . ALA A 1 320 ? -31.407 -8.027 30.955 1.00 83.31 320 ALA A O 1
ATOM 2541 N N . LYS A 1 321 ? -32.378 -6.152 30.190 1.00 78.69 321 LYS A N 1
ATOM 2542 C CA . LYS A 1 321 ? -31.524 -5.976 29.022 1.00 78.69 321 LYS A CA 1
ATOM 2543 C C . LYS A 1 321 ? -30.326 -5.094 29.395 1.00 78.69 321 LYS A C 1
ATOM 2545 O O . LYS A 1 321 ? -30.510 -4.062 30.039 1.00 78.69 321 LYS A O 1
ATOM 2550 N N . PRO A 1 322 ? -29.113 -5.432 28.938 1.00 73.12 322 PRO A N 1
ATOM 2551 C CA . PRO A 1 322 ? -28.799 -6.580 28.094 1.00 73.12 322 PRO A CA 1
ATOM 2552 C C . PRO A 1 322 ? -28.863 -7.909 28.848 1.00 73.12 322 PRO A C 1
ATOM 2554 O O . PRO A 1 322 ? -28.492 -7.979 30.014 1.00 73.12 322 PRO A O 1
ATOM 2557 N N . VAL A 1 323 ? -29.343 -8.943 28.157 1.00 76.12 323 VAL A N 1
ATOM 2558 C CA . VAL A 1 323 ? -29.592 -10.261 28.747 1.00 76.12 323 VAL A CA 1
ATOM 2559 C C . VAL A 1 323 ? -28.274 -10.907 29.166 1.00 76.12 323 VAL A C 1
ATOM 2561 O O . VAL A 1 323 ? -27.432 -11.209 28.324 1.00 76.12 323 VAL A O 1
ATOM 2564 N N . ASP A 1 324 ? -28.123 -11.139 30.468 1.00 79.19 324 ASP A N 1
ATOM 2565 C CA . ASP A 1 324 ? -27.089 -12.002 31.033 1.00 79.19 324 ASP A CA 1
ATOM 2566 C C . ASP A 1 324 ? -27.581 -13.455 30.966 1.00 79.19 324 ASP A C 1
ATOM 2568 O O . ASP A 1 324 ? -28.622 -13.796 31.535 1.00 79.19 324 ASP A O 1
ATOM 2572 N N . MET A 1 325 ? -26.846 -14.313 30.253 1.00 80.88 325 MET A N 1
ATOM 2573 C CA . MET A 1 325 ? -27.259 -15.699 30.028 1.00 80.88 325 MET A CA 1
ATOM 2574 C C . MET A 1 325 ? -27.312 -16.513 31.327 1.00 80.88 325 MET A C 1
ATOM 2576 O O . MET A 1 325 ? -28.167 -17.385 31.476 1.00 80.88 325 MET A O 1
ATOM 2580 N N . LYS A 1 326 ? -26.456 -16.213 32.308 1.00 81.38 326 LYS A N 1
ATOM 2581 C CA . LYS A 1 326 ? -26.488 -16.889 33.606 1.00 81.38 326 LYS A CA 1
ATOM 2582 C C . LYS A 1 326 ? -27.769 -16.538 34.361 1.00 81.38 326 LYS A C 1
ATOM 2584 O O . LYS A 1 326 ? -28.466 -17.436 34.830 1.00 81.38 326 LYS A O 1
ATOM 2589 N N . VAL A 1 327 ? -28.113 -15.251 34.402 1.00 85.00 327 VAL A N 1
ATOM 2590 C CA . VAL A 1 327 ? -29.350 -14.767 35.038 1.00 85.00 327 VAL A CA 1
ATOM 2591 C C . VAL A 1 327 ? -30.584 -15.303 34.311 1.00 85.00 327 VAL A C 1
ATOM 2593 O O . VAL A 1 327 ? -31.543 -15.731 34.955 1.00 85.00 327 VAL A O 1
ATOM 2596 N N . LEU A 1 328 ? -30.562 -15.337 32.975 1.00 86.12 328 LEU A N 1
ATOM 2597 C CA . LEU A 1 328 ? -31.653 -15.899 32.183 1.00 86.12 328 LEU A CA 1
ATOM 2598 C C . LEU A 1 328 ? -31.861 -17.384 32.499 1.00 86.12 328 LEU A C 1
ATOM 2600 O O . LEU A 1 328 ? -32.992 -17.781 32.762 1.00 86.12 328 LEU A O 1
ATOM 2604 N N . LYS A 1 329 ? -30.795 -18.193 32.536 1.00 85.25 329 LYS A N 1
ATOM 2605 C CA . LYS A 1 329 ? -30.878 -19.622 32.883 1.00 85.25 329 LYS A CA 1
ATOM 2606 C C . LYS A 1 329 ? -31.460 -19.844 34.276 1.00 85.25 329 LYS A C 1
ATOM 2608 O O . LYS A 1 329 ? -32.344 -20.682 34.435 1.00 85.25 329 LYS A O 1
ATOM 2613 N N . GLU A 1 330 ? -30.998 -19.084 35.267 1.00 86.88 330 GLU A N 1
ATOM 2614 C CA . GLU A 1 330 ? -31.520 -19.148 36.638 1.00 86.88 330 GLU A CA 1
ATOM 2615 C C . GLU A 1 330 ? -33.017 -18.794 36.680 1.00 86.88 330 GLU A C 1
ATOM 2617 O O . GLU A 1 330 ? -33.811 -19.515 37.287 1.00 86.88 330 GLU A O 1
ATOM 2622 N N . THR A 1 331 ? -33.420 -17.746 35.957 1.00 88.25 331 THR A N 1
ATOM 2623 C CA . THR A 1 331 ? -34.818 -17.292 35.883 1.00 88.25 331 THR A CA 1
ATOM 2624 C C . THR A 1 331 ? -35.711 -18.319 35.183 1.00 88.25 331 THR A C 1
ATOM 2626 O O . THR A 1 331 ? -36.780 -18.663 35.684 1.00 88.25 331 THR A O 1
ATOM 2629 N N . VAL A 1 332 ? -35.265 -18.863 34.047 1.00 88.12 332 VAL A N 1
ATOM 2630 C CA . VAL A 1 332 ? -35.982 -19.910 33.307 1.00 88.12 332 VAL A CA 1
ATOM 2631 C C . VAL A 1 332 ? -36.136 -21.165 34.166 1.00 88.12 332 VAL A C 1
ATOM 2633 O O . VAL A 1 332 ? -37.237 -21.706 34.262 1.00 88.12 332 VAL A O 1
ATOM 2636 N N . ALA A 1 333 ? -35.072 -21.597 34.849 1.00 86.31 333 ALA A N 1
ATOM 2637 C CA . ALA A 1 333 ? -35.116 -22.750 35.744 1.00 86.31 333 ALA A CA 1
ATOM 2638 C C . ALA A 1 333 ? -36.087 -22.540 36.917 1.00 86.31 333 ALA A C 1
ATOM 2640 O O . ALA A 1 333 ? -36.800 -23.469 37.287 1.00 86.31 333 ALA A O 1
ATOM 2641 N N . GLN A 1 334 ? -36.162 -21.329 37.475 1.00 86.62 334 GLN A N 1
ATOM 2642 C CA . GLN A 1 334 ? -37.102 -21.002 38.548 1.00 86.62 334 GLN A CA 1
ATOM 2643 C C . GLN A 1 334 ? -38.560 -21.056 38.073 1.00 86.62 334 GLN A C 1
ATOM 2645 O O . GLN A 1 334 ? -39.416 -21.624 38.752 1.00 86.62 334 GLN A O 1
ATOM 2650 N N . VAL A 1 335 ? -38.842 -20.482 36.903 1.00 85.44 335 VAL A N 1
ATOM 2651 C CA . VAL A 1 335 ? -40.202 -20.370 36.362 1.00 85.44 335 VAL A CA 1
ATOM 2652 C C . VAL A 1 335 ? -40.725 -21.717 35.850 1.00 85.44 335 VAL A C 1
ATOM 2654 O O . VAL A 1 335 ? -41.890 -22.050 36.068 1.00 85.44 335 VAL A O 1
ATOM 2657 N N . ILE A 1 336 ? -39.870 -22.513 35.203 1.00 81.44 336 ILE A N 1
ATOM 2658 C CA . ILE A 1 336 ? -40.231 -23.846 34.701 1.00 81.44 336 ILE A CA 1
ATOM 2659 C C . ILE A 1 336 ? -40.210 -24.882 35.838 1.00 81.44 336 ILE A C 1
ATOM 2661 O O . ILE A 1 336 ? -41.122 -25.699 35.944 1.00 81.44 336 ILE A O 1
ATOM 2665 N N . GLY A 1 337 ? -39.210 -24.838 36.723 1.00 65.75 337 GLY A N 1
ATOM 2666 C CA . GLY A 1 337 ? -39.041 -25.796 37.823 1.00 65.75 337 GLY A CA 1
ATOM 2667 C C . GLY A 1 337 ? -40.029 -25.624 38.981 1.00 65.75 337 GLY A C 1
ATOM 2668 O O . GLY A 1 337 ? -40.285 -26.579 39.705 1.00 65.75 337 GLY A O 1
ATOM 2669 N N . GLY A 1 338 ? -40.627 -24.440 39.149 1.00 55.91 338 GLY A N 1
ATOM 2670 C CA . GLY A 1 338 ? -41.669 -24.188 40.152 1.00 55.91 338 GLY A CA 1
ATOM 2671 C C . GLY A 1 338 ? -43.064 -24.716 39.789 1.00 55.91 338 GLY A C 1
ATOM 2672 O O . GLY A 1 338 ? -43.997 -24.523 40.567 1.00 55.91 338 GLY A O 1
ATOM 2673 N N . ARG A 1 339 ? -43.229 -25.340 38.614 1.00 51.50 339 ARG A N 1
ATOM 2674 C CA . ARG A 1 339 ? -44.523 -25.772 38.053 1.00 51.50 339 ARG A CA 1
ATOM 2675 C C . ARG A 1 339 ? -44.680 -27.298 37.912 1.00 51.50 339 ARG A C 1
ATOM 2677 O O . ARG A 1 339 ? -45.595 -27.730 37.215 1.00 51.50 339 ARG A O 1
ATOM 2684 N N . SER A 1 340 ? -43.820 -28.099 38.558 1.00 35.50 340 SER A N 1
ATOM 2685 C CA . SER A 1 340 ? -43.924 -29.574 38.587 1.00 35.50 340 SER A CA 1
ATOM 2686 C C . SER A 1 340 ? -44.872 -30.099 39.658 1.00 35.50 340 SER A C 1
ATOM 2688 O O . SER A 1 340 ? -44.689 -29.667 40.823 1.00 35.50 340 SER A O 1
#